Protein AF-A0A2T0VQ06-F1 (afdb_monomer)

Nearest PDB structures (foldseek):
  6uvq-assembly1_A  TM=7.241E-01  e=2.119E-08  Actinomadura melliaura
  5jx7-assembly1_A  TM=8.388E-01  e=1.394E-06  Cyanidioschyzon sp. 5508
  5evj-assembly2_B  TM=7.496E-01  e=1.475E-07  Chlamydomonas reinhardtii
  4pne-assembly3_B  TM=7.239E-01  e=2.108E-07  Saccharopolyspora spinosa
  8zc7-assembly1_A  TM=7.193E-01  e=6.481E-07  Streptomyces caespitosus

Solvent-accessible surface area (backbone atoms only — not comparable to full-atom values): 15892 Å² total; per-residue (Å²): 110,71,63,62,53,49,54,53,28,61,79,66,68,51,88,88,70,88,88,80,92,68,51,66,63,52,59,96,60,57,70,48,67,32,64,64,48,76,50,67,68,51,65,42,73,42,88,55,48,68,46,22,50,43,36,54,53,44,24,31,20,69,68,17,40,40,39,40,35,40,53,24,23,72,38,68,81,84,67,83,56,88,82,41,72,74,54,50,74,71,40,68,66,41,26,43,36,55,70,58,54,52,46,56,42,47,52,45,20,40,36,79,76,39,80,79,46,75,45,64,66,45,80,71,46,88,47,65,64,56,34,52,40,29,62,75,33,52,45,32,33,38,26,37,40,31,26,34,37,88,57,63,57,50,74,64,57,37,48,53,68,72,63,38,63,72,56,54,53,50,50,32,55,50,71,62,40,46,32,55,50,27,45,51,50,23,48,40,60,49,59,45,46,53,52,48,49,55,53,34,45,78,72,74,42,85,77,91,75,59,67,66,63,52,46,50,54,36,50,52,24,46,52,49,21,51,53,45,38,54,59,43,31,77,73,74,71,53,61,64,33,47,55,43,26,52,52,10,46,49,35,33,53,41,22,69,76,76,58,79,42,74,69,48,32,51,50,10,52,50,33,35,52,53,17,49,52,46,45,52,50,53,53,51,54,53,49,37,50,62,72,65,74,112

pLDDT: mean 87.14, std 9.7, range [53.22, 98.5]

Radius of gyration: 25.57 Å; Cα contacts (8 Å, |Δi|>4): 386; chains: 1; bounding box: 49×54×76 Å

Secondary structure (DSSP, 8-state):
-HHHHHHHHHHTT--S------BTTB-SS-TT-EEEEEEES-GGG-S-HHHHHHHHHHHEEEEEEEEEEEEEESS---S-GGG-HHHHHTSTTT-EEHHHHHHHHHHHTEEEEEEEEEE-SGGG-S-HHHHHHHHHHT-EEEEEEEEE-SSPPPHHHHHHHHT-HHHHHHHHHHTT-HHHHHHHHHHIIIIIHHHHHHHHHHTT------HHHHHHHHHHHHHHHHHHHHHHHHHH---HHHHHHHHHHHHHHHHHHT---HHHHHHHHHHHHHHHHHHHHHHHHHHHHHTT--

Mean predicted aligned error: 8.54 Å

Sequence (294 aa):
MTRKLRDVADDRGIDRLDVVQASAERLPFPDASLDAITSNGALNLVPDKRRAVAEMFRVLRPGGRLQLADVVIHRPVSVDCHEDPRLWVECVVGATVKEELLALFEEAGFEAIEVVGRHDYFALSPSAQTREVAAGFGAHAIELGMRRGARAPSRVQQAWLRLDPRRWLRMLQRRGLLGVAALGLALLSCYGTLALVGLLALLGIGLALDDGAWALAIAAFVLLTLATLVAGLRRHRAPGPLLLAAVGGGLILHALFIAYHPLVELAGFLLLAIAALWDRRVRHRQESRMLGLA

Foldseek 3Di:
DQVVVVVVCVVVVPPPDDGDDDALLDDPAAFQQAQEEEEEACLLLHPCSLSSLLSVLRRHHAFGKYKYKHKAFQFAQPDPCVVPVVLSVLSPNSHYHPVVVVLSNVQSAKPPKDFPDKAAPQVPDPDPLSVLLCVLRVMIMTMIMITHHPDHDDPVVSVVSVPPVVVVVSNCLRLLVQLVVLLVQLCCLPVVVVVVQVVCVVVVHHDDDDLVVSLVSSLVSLVSNLVSVVVLCVSLVDCVLNVLSVCLSVLLNCCSPPNPDPVSPVSSSVSSVVSSVVSSVSVNVVSCVSVVVD

InterPro domains:
  IPR004891 Mercury transport protein MerC [PF03203] (178-281)
  IPR013216 Methyltransferase type 11 [PF08241] (7-66)
  IPR029063 S-adenosyl-L-methionine-dependent methyltransferase superfamily [G3DSA:3.40.50.150] (1-139)
  IPR029063 S-adenosyl-L-methionine-dependent methyltransferase superfamily [SSF53335] (1-132)

Organism: NCBI:txid229007

Structure (mmCIF, N/CA/C/O backbone):
data_AF-A0A2T0VQ06-F1
#
_entry.id   AF-A0A2T0VQ06-F1
#
loop_
_atom_site.group_PDB
_atom_site.id
_atom_site.type_symbol
_atom_site.label_atom_id
_atom_site.label_alt_id
_atom_site.label_comp_id
_atom_site.label_asym_id
_atom_site.label_entity_id
_atom_site.label_seq_id
_atom_site.pdbx_PDB_ins_code
_atom_site.Cartn_x
_atom_site.Cartn_y
_atom_site.Cartn_z
_atom_site.occupancy
_atom_site.B_iso_or_equiv
_atom_site.auth_seq_id
_atom_site.auth_comp_id
_atom_site.auth_asym_id
_atom_site.auth_atom_id
_atom_site.pdbx_PDB_model_num
ATOM 1 N N . MET A 1 1 ? -3.371 7.175 31.436 1.00 77.56 1 MET A N 1
ATOM 2 C CA . MET A 1 1 ? -4.586 7.138 30.591 1.00 77.56 1 MET A CA 1
ATOM 3 C C . MET A 1 1 ? -5.729 6.386 31.270 1.00 77.56 1 MET A C 1
ATOM 5 O O . MET A 1 1 ? -6.794 6.965 31.405 1.00 77.56 1 MET A O 1
ATOM 9 N N . THR A 1 2 ? -5.508 5.170 31.782 1.00 86.00 2 THR A N 1
ATOM 10 C CA . THR A 1 2 ? -6.533 4.376 32.496 1.00 86.00 2 THR A CA 1
ATOM 11 C C . THR A 1 2 ? -7.119 5.061 33.734 1.00 86.00 2 THR A C 1
ATOM 13 O O . THR A 1 2 ? -8.327 5.028 33.906 1.00 86.00 2 THR A O 1
ATOM 16 N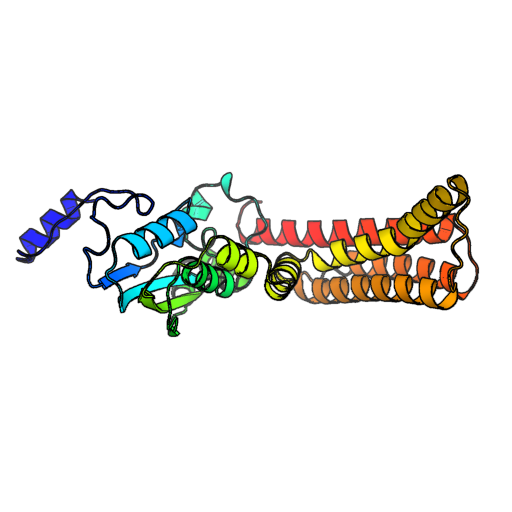 N . ARG A 1 3 ? -6.295 5.737 34.551 1.00 86.94 3 ARG A N 1
ATOM 17 C CA . ARG A 1 3 ? -6.767 6.539 35.699 1.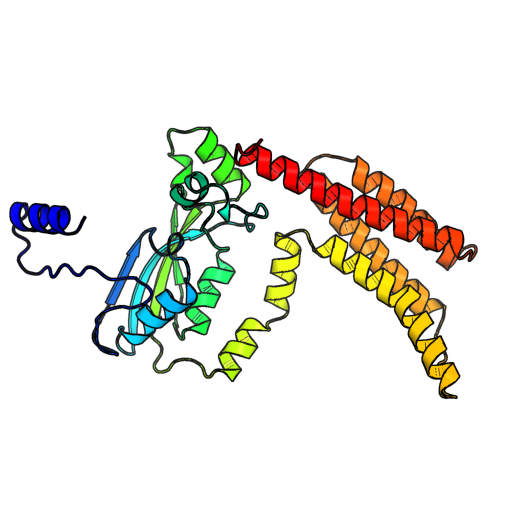00 86.94 3 ARG A CA 1
ATOM 18 C C . ARG A 1 3 ? -7.754 7.628 35.269 1.00 86.94 3 ARG A C 1
ATOM 20 O O . ARG A 1 3 ? -8.898 7.587 35.671 1.00 86.94 3 ARG A O 1
ATOM 27 N N . LYS A 1 4 ? -7.344 8.485 34.327 1.00 89.75 4 LYS A N 1
ATOM 28 C CA . LYS A 1 4 ? -8.190 9.552 33.766 1.00 89.75 4 LYS A CA 1
ATOM 29 C C . LYS A 1 4 ? -9.522 9.033 33.206 1.00 89.75 4 LYS A C 1
ATOM 31 O O . LYS A 1 4 ? -10.523 9.722 33.313 1.00 89.75 4 LYS A O 1
ATOM 36 N N . LEU A 1 5 ? -9.532 7.851 32.582 1.00 89.31 5 LEU A N 1
ATOM 37 C CA . LEU A 1 5 ? -10.774 7.236 32.096 1.00 89.31 5 LEU A CA 1
ATOM 38 C C . LEU A 1 5 ? -11.710 6.839 33.240 1.00 89.31 5 LEU A C 1
ATOM 40 O O . LEU A 1 5 ? -12.910 7.038 33.105 1.00 89.31 5 LEU A O 1
ATOM 44 N N . ARG A 1 6 ? -11.166 6.305 34.340 1.00 88.00 6 ARG A N 1
ATOM 45 C CA . ARG A 1 6 ? -11.945 5.973 35.540 1.00 88.00 6 ARG A CA 1
ATOM 46 C C . ARG A 1 6 ? -12.473 7.232 36.212 1.00 88.00 6 ARG A C 1
ATOM 48 O O . ARG A 1 6 ? -13.673 7.326 36.382 1.00 88.00 6 ARG A O 1
ATOM 55 N N . ASP A 1 7 ? -11.616 8.229 36.428 1.00 90.50 7 ASP A N 1
ATOM 56 C CA . ASP A 1 7 ? -12.018 9.503 37.037 1.00 90.50 7 ASP A CA 1
ATOM 57 C C . ASP A 1 7 ? -13.181 10.146 36.252 1.00 90.50 7 ASP A C 1
ATOM 59 O O . ASP A 1 7 ? -14.195 10.525 36.822 1.00 90.50 7 ASP A O 1
ATOM 63 N N . VAL A 1 8 ? -13.088 10.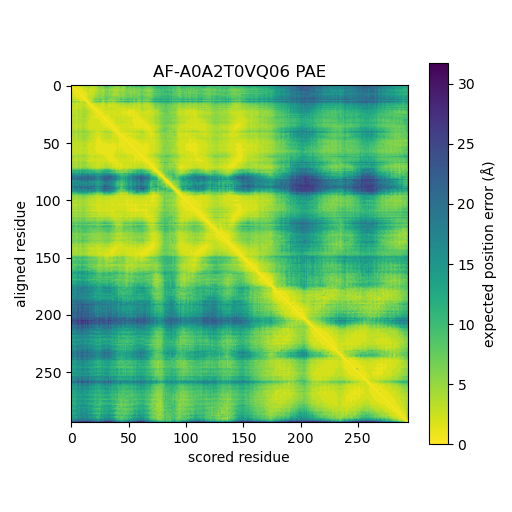186 34.914 1.00 92.12 8 VAL A N 1
ATOM 64 C CA . VAL A 1 8 ? -14.167 10.715 34.060 1.00 92.12 8 VAL A CA 1
ATOM 65 C C . VAL A 1 8 ? -15.430 9.853 34.121 1.00 92.12 8 VAL A C 1
ATOM 67 O O . VAL A 1 8 ? -16.527 10.397 34.030 1.00 92.12 8 VAL A O 1
ATOM 70 N N . ALA A 1 9 ? -15.304 8.530 34.216 1.00 92.00 9 ALA A N 1
ATOM 71 C CA . ALA A 1 9 ? -16.453 7.639 34.328 1.00 92.00 9 ALA A CA 1
ATOM 72 C C . ALA A 1 9 ? -17.174 7.820 35.669 1.00 92.00 9 ALA A C 1
ATOM 74 O O . ALA A 1 9 ? -18.399 7.939 35.667 1.00 92.00 9 ALA A O 1
ATOM 75 N N . ASP A 1 10 ? -16.419 7.933 36.761 1.00 90.25 10 ASP A N 1
ATOM 76 C CA . ASP A 1 10 ? -16.924 8.177 38.113 1.00 90.25 10 ASP A CA 1
ATOM 77 C C . ASP A 1 10 ? -17.627 9.543 38.183 1.00 90.25 10 ASP A C 1
ATOM 79 O O . ASP A 1 10 ? -18.787 9.625 38.587 1.00 90.25 10 ASP A O 1
ATOM 83 N N . ASP A 1 11 ? -16.989 10.600 37.663 1.00 94.38 11 ASP A N 1
ATOM 84 C CA . ASP A 1 11 ? -17.561 11.954 37.585 1.00 94.38 11 ASP A CA 1
ATOM 85 C C . ASP A 1 11 ? -18.867 12.006 36.768 1.00 94.38 11 ASP A C 1
ATOM 87 O O . ASP A 1 11 ? -19.710 12.884 36.967 1.00 94.38 11 ASP A O 1
ATOM 91 N N . ARG A 1 12 ? -19.034 11.087 35.807 1.00 93.94 12 ARG A N 1
ATOM 92 C CA . ARG A 1 12 ? -20.206 11.001 34.919 1.00 93.94 12 ARG A CA 1
ATOM 93 C C . ARG A 1 12 ? -21.228 9.949 35.368 1.00 93.94 12 ARG A C 1
ATOM 95 O O . ARG A 1 12 ? -22.239 9.806 34.681 1.00 93.94 12 ARG A O 1
ATOM 102 N N . GLY A 1 13 ? -20.985 9.230 36.468 1.00 93.19 13 GLY A N 1
ATOM 103 C CA . GLY A 1 13 ? -21.858 8.161 36.969 1.00 93.19 13 GLY A CA 1
ATOM 104 C C . GLY A 1 13 ? -22.005 6.978 36.003 1.00 93.19 13 GLY A C 1
ATOM 105 O O . GLY A 1 13 ? -23.108 6.471 35.800 1.00 93.19 13 GLY A O 1
ATOM 106 N N . ILE A 1 14 ? -20.923 6.588 35.320 1.00 92.44 14 ILE A N 1
ATOM 107 C CA . ILE A 1 14 ? -20.916 5.455 34.385 1.00 92.44 14 ILE A CA 1
ATOM 108 C C . ILE A 1 14 ? -20.482 4.187 35.125 1.00 92.44 14 ILE A C 1
ATOM 110 O O . ILE A 1 14 ? -19.305 3.842 35.165 1.00 92.44 14 ILE A O 1
ATOM 114 N N . ASP A 1 15 ? -21.461 3.440 35.629 1.00 88.12 15 ASP A N 1
ATOM 115 C CA . ASP A 1 15 ? -21.206 2.274 36.491 1.00 88.12 15 ASP A CA 1
ATOM 116 C C . ASP A 1 15 ? -20.871 0.981 35.721 1.00 88.12 15 ASP A C 1
ATOM 118 O O . ASP A 1 15 ? -20.470 -0.025 36.302 1.00 88.12 15 ASP A O 1
ATOM 122 N N . ARG A 1 16 ? -21.066 0.969 34.395 1.00 90.25 16 ARG A N 1
ATOM 123 C CA . ARG A 1 16 ? -20.864 -0.207 33.523 1.00 90.25 16 ARG A CA 1
ATOM 124 C C . ARG A 1 16 ? -19.651 -0.039 32.610 1.00 90.25 16 ARG A C 1
ATOM 126 O O . ARG A 1 16 ? -19.772 -0.136 31.388 1.00 90.25 16 ARG A O 1
ATOM 133 N N . LEU A 1 17 ? -18.494 0.241 33.205 1.00 90.69 17 LEU A N 1
ATOM 134 C CA . LEU A 1 17 ? -17.235 0.425 32.489 1.00 90.69 17 LEU A CA 1
ATOM 135 C C . LEU A 1 17 ? -16.094 -0.351 33.151 1.00 90.69 17 LEU A C 1
ATOM 137 O O . LEU A 1 17 ? -15.594 0.031 34.205 1.00 90.69 17 LEU A O 1
ATOM 141 N N . ASP A 1 18 ? -15.592 -1.361 32.447 1.00 89.94 18 ASP A N 1
ATOM 142 C CA . ASP A 1 18 ? -14.332 -2.010 32.793 1.00 89.94 18 ASP A CA 1
ATOM 143 C C . ASP A 1 18 ? -13.186 -1.423 31.965 1.00 89.94 18 ASP A C 1
ATOM 145 O O . ASP A 1 18 ? -13.218 -1.402 30.732 1.00 89.94 18 ASP A O 1
ATOM 149 N N . VAL A 1 19 ? -12.136 -0.955 32.645 1.00 90.44 19 VAL A N 1
ATOM 150 C CA . VAL A 1 19 ? -10.944 -0.386 31.999 1.00 90.44 19 VAL A CA 1
ATOM 151 C C . VAL A 1 19 ? -9.773 -1.347 32.133 1.00 90.44 19 VAL A C 1
ATOM 153 O O . VAL A 1 19 ? -9.259 -1.565 33.235 1.00 90.44 19 VAL A O 1
ATOM 156 N N . VAL A 1 20 ? -9.301 -1.845 30.990 1.00 91.56 20 VAL A N 1
ATOM 157 C CA . VAL A 1 20 ? -8.187 -2.791 30.893 1.00 91.56 20 VAL A CA 1
ATOM 158 C C . VAL A 1 20 ? -7.017 -2.162 30.141 1.00 91.56 20 VAL A C 1
ATOM 160 O O . VAL A 1 20 ? -7.192 -1.533 29.100 1.00 91.56 20 VAL A O 1
ATOM 163 N N . GLN A 1 21 ? -5.806 -2.343 30.666 1.00 92.88 21 GLN A N 1
ATOM 164 C CA . GLN A 1 21 ? -4.575 -1.982 29.970 1.00 92.88 21 GLN A CA 1
ATOM 165 C C . GLN A 1 21 ? -4.030 -3.209 29.242 1.00 92.88 21 GLN A C 1
ATOM 167 O O . GLN A 1 21 ? -3.635 -4.185 29.876 1.00 92.88 21 GLN A O 1
ATOM 172 N N . ALA A 1 22 ? -3.987 -3.147 27.915 1.00 93.25 22 ALA A N 1
ATOM 173 C CA . ALA A 1 22 ? -3.459 -4.214 27.077 1.00 93.25 22 ALA A CA 1
ATOM 174 C C . ALA A 1 22 ? -2.927 -3.668 25.750 1.00 93.25 22 ALA A C 1
ATOM 176 O O . ALA A 1 22 ? -3.246 -2.548 25.353 1.00 93.25 22 ALA A O 1
ATOM 177 N N . SER A 1 23 ? -2.130 -4.481 25.057 1.00 94.88 23 SER A N 1
ATOM 178 C CA . SER A 1 23 ? -1.780 -4.225 23.660 1.00 94.88 23 SER A CA 1
ATOM 179 C C . SER A 1 23 ? -2.925 -4.676 22.754 1.00 94.88 23 SER A C 1
ATOM 181 O O . SER A 1 23 ? -3.494 -5.746 22.968 1.00 94.88 23 SER A O 1
ATOM 183 N N . ALA A 1 24 ? -3.212 -3.916 21.695 1.00 95.00 24 ALA A N 1
ATOM 184 C CA . ALA A 1 24 ? -4.148 -4.345 20.655 1.00 95.00 24 ALA A CA 1
ATOM 185 C C . ALA A 1 24 ? -3.706 -5.659 19.977 1.00 95.00 24 ALA A C 1
ATOM 187 O O . ALA A 1 24 ? -4.536 -6.397 19.465 1.00 95.00 24 ALA A O 1
ATOM 188 N N . GLU A 1 25 ? -2.409 -5.980 20.022 1.00 97.12 25 GLU A N 1
ATOM 189 C CA . GLU A 1 25 ? -1.816 -7.211 19.484 1.00 97.12 25 GLU A CA 1
ATOM 190 C C . GLU A 1 25 ? -1.933 -8.422 20.430 1.00 97.12 25 GLU A C 1
ATOM 192 O O . GLU A 1 25 ? -1.447 -9.518 20.117 1.00 97.12 25 GLU A O 1
ATOM 197 N N . ARG A 1 26 ? -2.487 -8.232 21.634 1.00 97.44 26 ARG A N 1
ATOM 198 C CA . ARG A 1 26 ? -2.766 -9.304 22.598 1.00 97.44 26 ARG A CA 1
ATOM 199 C C . ARG A 1 26 ? -3.847 -8.852 23.578 1.00 97.44 26 ARG A C 1
ATOM 201 O O . ARG A 1 26 ? -3.543 -8.313 24.644 1.00 97.44 26 ARG A O 1
ATOM 208 N N . LEU A 1 27 ? -5.099 -9.090 23.214 1.00 96.56 27 LEU A N 1
ATOM 209 C CA . LEU A 1 27 ? -6.248 -8.723 24.025 1.00 96.56 27 LEU A CA 1
ATOM 210 C C . LEU A 1 27 ? -6.480 -9.769 25.131 1.00 96.56 27 LEU A C 1
ATOM 212 O O . LEU A 1 27 ? -6.544 -10.964 24.839 1.00 96.56 27 LEU A O 1
ATOM 216 N N . PRO A 1 28 ? -6.659 -9.361 26.398 1.00 96.62 28 PRO A N 1
ATOM 217 C CA . PRO A 1 28 ? -6.827 -10.264 27.537 1.00 96.62 28 PRO A CA 1
ATOM 218 C C . PRO A 1 28 ? -8.277 -10.759 27.658 1.00 96.62 28 PRO A C 1
ATOM 220 O O . PRO A 1 28 ? -8.827 -10.839 28.753 1.00 96.62 28 PRO A O 1
ATOM 223 N N . PHE A 1 29 ? -8.909 -11.064 26.525 1.00 97.25 29 PHE A N 1
ATOM 224 C CA . PHE A 1 29 ? -10.276 -11.570 26.460 1.00 97.25 29 PHE A CA 1
ATOM 225 C C . PHE A 1 29 ? -10.287 -12.980 25.862 1.00 97.25 29 PHE A C 1
ATOM 227 O O . PHE A 1 29 ? -9.463 -13.266 24.982 1.00 97.25 29 PHE A O 1
ATOM 234 N N . PRO A 1 30 ? -11.193 -13.864 26.316 1.00 97.75 30 PRO A N 1
ATOM 235 C CA . PRO A 1 30 ? -11.376 -15.176 25.713 1.00 97.75 30 PRO A CA 1
ATOM 236 C C . PRO A 1 30 ? -11.798 -15.094 24.243 1.00 97.75 30 PRO A C 1
ATOM 238 O O . PRO A 1 30 ? -12.265 -14.067 23.752 1.00 97.75 30 PRO A O 1
ATOM 241 N N . ASP A 1 31 ? -11.657 -16.210 23.541 1.00 98.19 31 ASP A N 1
ATOM 242 C CA . ASP A 1 31 ? -12.161 -16.343 22.179 1.00 98.19 31 ASP A CA 1
ATOM 243 C C . ASP A 1 31 ? -13.686 -16.182 22.164 1.00 98.19 31 ASP A C 1
ATOM 245 O O . ASP A 1 31 ? -14.381 -16.704 23.037 1.00 98.19 31 ASP A O 1
ATOM 249 N N . ALA A 1 32 ? -14.214 -15.482 21.157 1.00 97.94 32 ALA A N 1
ATOM 250 C CA . ALA A 1 32 ? -15.650 -15.277 20.975 1.00 97.94 32 ALA A CA 1
ATOM 251 C C . ALA A 1 32 ? -16.386 -14.765 22.237 1.00 97.94 32 ALA A C 1
ATOM 253 O O . ALA A 1 32 ? -17.520 -15.162 22.520 1.00 97.94 32 ALA A O 1
ATOM 254 N N . SER A 1 33 ? -15.767 -13.870 23.006 1.00 97.88 33 SER A N 1
ATOM 255 C CA . SER A 1 33 ? -16.367 -13.302 24.215 1.00 97.88 33 SER A CA 1
ATOM 256 C C . SER A 1 33 ? -17.131 -11.997 23.977 1.00 97.88 33 SER A C 1
ATOM 258 O O . SER A 1 33 ? -17.996 -11.672 24.785 1.00 97.88 33 SER A O 1
ATOM 260 N N . LEU A 1 34 ? -16.834 -11.256 22.903 1.00 98.00 34 LEU A N 1
ATOM 261 C CA . LEU A 1 34 ? -17.379 -9.917 22.643 1.00 98.00 34 LEU A CA 1
ATOM 262 C C . LEU A 1 34 ? -18.430 -9.917 21.526 1.00 98.00 34 LEU A C 1
ATOM 264 O O . LEU A 1 34 ? -18.265 -10.583 20.505 1.00 98.00 34 LEU A O 1
ATOM 268 N N . ASP A 1 35 ? -19.490 -9.124 21.687 1.00 98.38 35 ASP A N 1
ATOM 269 C CA . ASP A 1 35 ? -20.544 -8.960 20.672 1.00 98.38 35 ASP A CA 1
ATOM 270 C C . ASP A 1 35 ? -20.195 -7.901 19.615 1.00 98.38 35 ASP A C 1
ATOM 272 O O . ASP A 1 35 ? -20.548 -8.037 18.436 1.00 98.38 35 ASP A O 1
ATOM 276 N N . ALA A 1 36 ? -19.491 -6.847 20.034 1.00 98.19 36 ALA A N 1
ATOM 277 C CA . ALA A 1 36 ? -19.093 -5.742 19.178 1.00 98.19 36 ALA A CA 1
ATOM 278 C C . ALA A 1 36 ? -17.737 -5.150 19.584 1.00 98.19 36 ALA A C 1
ATOM 280 O O . ALA A 1 36 ? -17.366 -5.169 20.757 1.00 98.19 36 ALA A O 1
ATOM 281 N N . ILE A 1 37 ? -17.020 -4.591 18.609 1.00 98.12 37 ILE A N 1
ATOM 282 C CA . ILE A 1 37 ? -15.802 -3.797 18.809 1.00 98.12 37 ILE A CA 1
ATOM 283 C C . ILE A 1 37 ? -15.970 -2.463 18.076 1.00 98.12 37 ILE A C 1
ATOM 285 O O . ILE A 1 37 ? -16.465 -2.430 16.948 1.00 98.12 37 ILE A O 1
ATOM 289 N N . THR A 1 38 ? -15.520 -1.377 18.704 1.00 97.44 38 THR A N 1
ATOM 290 C CA . THR A 1 38 ? -15.341 -0.074 18.054 1.00 97.44 38 THR A CA 1
ATOM 291 C C . THR A 1 38 ? -13.903 0.412 18.219 1.00 97.44 38 THR A C 1
ATOM 293 O O . THR A 1 38 ? -13.269 0.146 19.242 1.00 97.44 38 THR A O 1
ATOM 296 N N . SER A 1 39 ? -13.362 1.093 17.211 1.00 95.25 39 SER A N 1
ATOM 297 C CA . SER A 1 39 ? -12.028 1.694 17.259 1.00 95.25 39 SER A CA 1
ATOM 298 C C . SER A 1 39 ? -11.984 2.973 16.429 1.00 95.25 39 SER A C 1
ATOM 300 O O . SER A 1 39 ? -12.560 3.031 15.345 1.00 95.25 39 SER A O 1
ATOM 302 N N . ASN A 1 40 ? -11.297 3.999 16.929 1.00 93.00 40 ASN A N 1
ATOM 303 C CA . ASN A 1 40 ? -11.139 5.273 16.236 1.00 93.00 40 ASN A CA 1
ATOM 304 C C . ASN A 1 40 ? -9.674 5.726 16.298 1.00 93.00 40 ASN A C 1
ATOM 306 O O . ASN A 1 40 ? -9.126 5.867 17.390 1.00 93.00 40 ASN A O 1
ATOM 310 N N . GLY A 1 41 ? -9.046 5.901 15.132 1.00 88.31 41 GLY A N 1
ATOM 311 C CA . GLY A 1 41 ? -7.715 6.497 14.964 1.00 88.31 41 GLY A CA 1
ATOM 312 C C . GLY A 1 41 ? -6.558 5.734 15.618 1.00 88.31 41 GLY A C 1
ATOM 313 O O . GLY A 1 41 ? -5.461 6.273 15.735 1.00 88.31 41 GLY A O 1
ATOM 314 N N . ALA A 1 42 ? -6.795 4.508 16.089 1.00 90.19 42 ALA A N 1
ATOM 315 C CA . ALA A 1 42 ? -5.834 3.763 16.896 1.00 90.19 42 ALA A CA 1
ATOM 316 C C . ALA A 1 42 ? -5.052 2.717 16.093 1.00 90.19 42 ALA A C 1
ATOM 318 O O . ALA A 1 42 ? -3.899 2.438 16.421 1.00 90.19 42 ALA A O 1
ATOM 319 N N . LEU A 1 43 ? -5.646 2.125 15.050 1.00 91.62 43 LEU A N 1
ATOM 320 C CA . LEU A 1 43 ? -5.041 0.992 14.346 1.00 91.62 43 LEU A CA 1
ATOM 321 C C . LEU A 1 43 ? -3.792 1.418 13.567 1.00 91.62 43 LEU A C 1
ATOM 323 O O . LEU A 1 43 ? -2.811 0.677 13.528 1.00 91.62 43 LEU A O 1
ATOM 327 N N . ASN A 1 44 ? -3.780 2.629 13.009 1.00 88.19 44 ASN A N 1
ATOM 328 C CA . ASN A 1 44 ? -2.607 3.194 12.339 1.00 88.19 44 ASN A CA 1
ATOM 329 C C . ASN A 1 44 ? -1.361 3.324 13.227 1.00 88.19 44 ASN A C 1
ATOM 331 O O . ASN A 1 44 ? -0.243 3.288 12.706 1.00 88.19 44 ASN A O 1
ATOM 335 N N . LEU A 1 45 ? -1.542 3.394 14.547 1.00 86.50 45 LEU A N 1
ATOM 336 C CA . LEU A 1 45 ? -0.462 3.474 15.531 1.00 86.50 45 LEU A CA 1
ATOM 337 C C . LEU A 1 45 ? 0.023 2.097 16.009 1.00 86.50 45 LEU A C 1
ATOM 339 O O . LEU A 1 45 ? 1.026 2.015 16.713 1.00 86.50 45 LEU A O 1
ATOM 343 N N . VAL A 1 46 ? -0.662 1.014 15.633 1.00 88.56 46 VAL A N 1
ATOM 344 C CA . VAL A 1 46 ? -0.264 -0.345 16.010 1.00 88.56 46 VAL A CA 1
ATOM 345 C C . VAL A 1 46 ? 0.914 -0.809 15.139 1.00 88.56 46 VAL A C 1
ATOM 347 O O . VAL A 1 46 ? 0.785 -0.786 13.908 1.00 88.56 46 VAL A O 1
ATOM 350 N N . PRO A 1 47 ? 2.027 -1.278 15.741 1.00 86.44 47 PRO A N 1
ATOM 351 C CA . PRO A 1 47 ? 3.161 -1.836 15.005 1.00 86.44 47 PRO A CA 1
ATOM 352 C C . PRO A 1 47 ? 2.769 -3.035 14.134 1.00 86.44 47 PRO A C 1
ATOM 354 O O . PRO A 1 47 ? 2.975 -3.010 12.920 1.00 86.44 47 PRO A O 1
ATOM 357 N N . ASP A 1 48 ? 2.145 -4.059 14.724 1.00 90.88 48 ASP A N 1
ATOM 358 C CA . ASP A 1 48 ? 1.633 -5.217 13.991 1.00 90.88 48 ASP A CA 1
ATOM 359 C C . ASP A 1 48 ? 0.107 -5.148 13.829 1.00 90.88 48 ASP A C 1
ATOM 361 O O . ASP A 1 48 ? -0.677 -5.771 14.554 1.00 90.88 48 ASP A O 1
ATOM 365 N N . LYS A 1 49 ? -0.328 -4.392 12.813 1.00 92.81 49 LYS A N 1
ATOM 366 C CA . LYS A 1 49 ? -1.749 -4.281 12.441 1.00 92.81 49 LYS A CA 1
ATOM 367 C C . LYS A 1 49 ? -2.388 -5.643 12.149 1.00 92.81 49 LYS A C 1
ATOM 369 O O . LYS A 1 49 ? -3.554 -5.847 12.475 1.00 92.81 49 LYS A O 1
ATOM 374 N N . ARG A 1 50 ? -1.647 -6.585 11.545 1.00 93.62 50 ARG A N 1
ATOM 375 C CA . ARG A 1 50 ? -2.153 -7.931 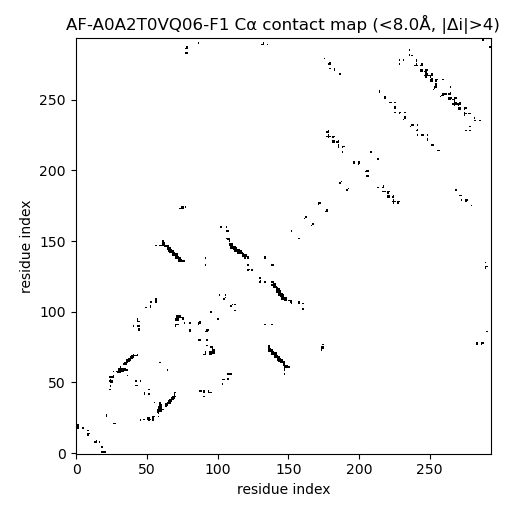11.207 1.00 93.62 50 ARG A CA 1
ATOM 376 C C . ARG A 1 50 ? -2.508 -8.697 12.464 1.00 93.62 50 ARG A C 1
ATOM 378 O O . ARG A 1 50 ? -3.586 -9.284 12.538 1.00 93.62 50 ARG A O 1
ATOM 385 N N . ARG A 1 51 ? -1.624 -8.657 13.453 1.00 96.12 51 ARG A N 1
ATOM 386 C CA . ARG A 1 51 ? -1.845 -9.302 14.739 1.00 96.12 51 ARG A CA 1
ATOM 387 C C . ARG A 1 51 ? -2.970 -8.641 15.528 1.00 96.12 51 ARG A C 1
ATOM 389 O O . ARG A 1 51 ? -3.786 -9.361 16.091 1.00 96.12 51 ARG A O 1
ATOM 396 N N . ALA A 1 52 ? -3.081 -7.313 15.509 1.00 97.19 52 ALA A N 1
ATOM 397 C CA . ALA A 1 52 ? -4.213 -6.636 16.144 1.00 97.19 52 ALA A CA 1
ATOM 398 C C . ALA A 1 52 ? -5.561 -6.981 15.496 1.00 97.19 52 ALA A C 1
ATOM 400 O O . ALA A 1 52 ? -6.519 -7.283 16.203 1.00 97.19 52 ALA A O 1
ATOM 401 N N . VAL A 1 53 ? -5.641 -7.019 14.164 1.00 97.31 53 VAL A N 1
ATOM 402 C CA . VAL A 1 53 ? -6.867 -7.438 13.466 1.00 97.31 53 VAL A CA 1
ATOM 403 C C . VAL A 1 53 ? -7.190 -8.914 13.731 1.00 97.31 53 VAL A C 1
ATOM 405 O O . VAL A 1 53 ? -8.357 -9.262 13.915 1.00 97.31 53 VAL A O 1
ATOM 408 N N . ALA A 1 54 ? -6.179 -9.783 13.824 1.00 96.94 54 ALA A N 1
ATOM 409 C CA . ALA A 1 54 ? -6.374 -11.179 14.213 1.00 96.94 54 ALA A CA 1
ATOM 410 C C . ALA A 1 54 ? -6.913 -11.313 15.649 1.00 96.94 54 ALA A C 1
ATOM 412 O O . ALA A 1 54 ? -7.810 -12.119 15.888 1.00 96.94 54 ALA A O 1
ATOM 413 N N . GLU A 1 55 ? -6.432 -10.496 16.590 1.00 98.12 55 GLU A N 1
ATOM 414 C CA . GLU A 1 55 ? -6.964 -10.455 17.956 1.00 98.12 55 GLU A CA 1
ATOM 415 C C . GLU A 1 55 ? -8.405 -9.944 17.995 1.00 98.12 55 GLU A C 1
ATOM 417 O O . GLU A 1 55 ? -9.235 -10.552 18.668 1.00 98.12 55 GLU A O 1
ATOM 422 N N . MET A 1 56 ? -8.739 -8.897 17.228 1.00 98.12 56 MET A N 1
ATOM 423 C CA . MET A 1 56 ? -10.125 -8.436 17.075 1.00 98.12 56 MET A CA 1
ATOM 424 C C . MET A 1 56 ? -11.028 -9.561 16.556 1.00 98.12 56 MET A C 1
ATOM 426 O O . MET A 1 56 ? -12.117 -9.768 17.085 1.00 98.12 56 MET A O 1
ATOM 430 N N . PHE A 1 57 ? -10.571 -10.323 15.556 1.00 98.25 57 PHE A N 1
ATOM 431 C CA . PHE A 1 57 ? -11.307 -11.479 15.042 1.00 98.25 57 PHE A CA 1
ATOM 432 C C . PHE A 1 57 ? -11.461 -12.582 16.098 1.00 98.25 57 PHE A C 1
ATOM 434 O O . PHE A 1 57 ? -12.530 -13.176 16.211 1.00 98.25 57 PHE A O 1
ATOM 441 N N . ARG A 1 58 ? -10.408 -12.871 16.871 1.00 98.00 58 ARG A N 1
ATOM 442 C CA . ARG A 1 58 ? -10.402 -13.933 17.886 1.00 98.00 58 ARG A CA 1
ATOM 443 C C . ARG A 1 58 ? -11.425 -13.667 18.990 1.00 98.00 58 ARG A C 1
ATOM 445 O O . ARG A 1 58 ? -12.204 -14.559 19.323 1.00 98.00 58 ARG A O 1
ATOM 452 N N . VAL A 1 59 ? -11.435 -12.455 19.545 1.00 98.31 59 VAL A N 1
ATOM 453 C CA . VAL A 1 59 ? -12.277 -12.112 20.706 1.00 98.31 59 VAL A CA 1
ATOM 454 C C . VAL A 1 59 ? -13.733 -11.830 20.335 1.00 98.31 59 VAL A C 1
ATOM 456 O O . VAL A 1 59 ? -14.621 -11.996 21.168 1.00 98.31 59 VAL A O 1
ATOM 459 N N . LEU A 1 60 ? -14.012 -11.413 19.099 1.00 98.50 60 LEU A N 1
ATOM 460 C CA . LEU A 1 60 ? -15.377 -11.150 18.642 1.00 98.50 60 LEU A CA 1
ATOM 461 C C . LEU A 1 60 ? -16.124 -12.469 18.418 1.00 98.50 60 LEU A C 1
ATOM 463 O O . LEU A 1 60 ? -15.531 -13.437 17.960 1.00 98.50 60 LEU A O 1
ATOM 467 N N . ARG A 1 61 ? -17.421 -12.556 18.715 1.00 98.31 61 ARG A N 1
ATOM 468 C CA . ARG A 1 61 ? -18.268 -13.735 18.433 1.00 98.31 61 ARG A CA 1
ATOM 469 C C . ARG A 1 61 ? -18.532 -13.912 16.934 1.00 98.31 61 ARG A C 1
ATOM 471 O O . ARG A 1 61 ? -18.521 -12.913 16.213 1.00 98.31 61 ARG A O 1
ATOM 478 N N . PRO A 1 62 ? -18.792 -15.139 16.434 1.00 98.06 62 PRO A N 1
ATOM 479 C CA . PRO A 1 62 ? -19.207 -15.324 15.044 1.00 98.06 62 PRO A CA 1
ATOM 480 C C . PRO A 1 62 ? -20.452 -14.480 14.748 1.00 98.06 62 PRO A C 1
ATOM 482 O O . PRO A 1 62 ? -21.402 -14.486 15.527 1.00 98.06 62 PRO A O 1
ATOM 485 N N . GLY A 1 63 ? -20.439 -13.710 13.660 1.00 96.94 63 GLY A N 1
ATOM 486 C CA . GLY A 1 63 ? -21.510 -12.770 13.312 1.00 96.94 63 GLY A CA 1
ATOM 487 C C . GLY A 1 63 ? -21.526 -11.456 14.110 1.00 96.94 63 GLY A C 1
ATOM 488 O O . GLY A 1 63 ? -22.344 -10.578 13.790 1.00 96.94 63 GLY A O 1
ATOM 489 N N . GLY A 1 64 ? -20.634 -11.306 15.098 1.00 98.06 64 GLY A N 1
ATOM 490 C CA . GLY A 1 64 ? -20.402 -10.074 15.853 1.00 98.06 64 GLY A CA 1
ATOM 491 C C . GLY A 1 64 ? -19.899 -8.941 14.959 1.00 98.06 64 GLY A C 1
ATOM 492 O O . GLY A 1 64 ? -19.448 -9.171 13.833 1.00 98.06 64 GLY A O 1
ATOM 493 N N . ARG A 1 65 ? -20.022 -7.700 15.436 1.00 98.31 65 ARG A N 1
ATOM 494 C CA . ARG A 1 65 ? -19.815 -6.495 14.612 1.00 98.31 65 ARG A CA 1
ATOM 495 C C . ARG A 1 65 ? -18.519 -5.777 14.961 1.00 98.31 65 ARG A C 1
ATOM 497 O O . ARG A 1 65 ? -18.189 -5.618 16.130 1.00 98.31 65 ARG A O 1
ATOM 504 N N . LEU A 1 66 ? -17.815 -5.295 13.949 1.00 98.25 66 LEU A N 1
ATOM 505 C CA . LEU A 1 66 ? -16.672 -4.408 14.123 1.00 98.25 66 LEU A CA 1
ATOM 506 C C . LEU A 1 66 ? -16.962 -3.102 13.383 1.00 98.25 66 LEU A C 1
ATOM 508 O O . LEU A 1 66 ? -17.289 -3.118 12.196 1.00 98.25 66 LEU A O 1
ATOM 512 N N . GLN A 1 67 ? -16.855 -1.986 14.099 1.00 97.81 67 GLN A N 1
ATOM 513 C CA . GLN A 1 67 ? -16.879 -0.643 13.533 1.00 97.81 67 GLN A CA 1
ATOM 514 C C . GLN A 1 67 ? -15.508 -0.000 13.736 1.00 97.81 67 GLN A C 1
ATOM 516 O O . GLN A 1 67 ? -14.957 -0.030 14.835 1.00 97.81 67 GLN A O 1
ATOM 521 N N . LEU A 1 68 ? -14.943 0.587 12.690 1.00 96.00 68 LEU A N 1
ATOM 522 C CA . LEU A 1 68 ? -13.638 1.232 12.771 1.00 96.00 68 LEU A CA 1
ATOM 523 C C . LEU A 1 68 ? -13.628 2.537 11.988 1.00 96.00 68 LEU A C 1
ATOM 525 O O . LEU A 1 68 ? -14.069 2.567 10.847 1.00 96.00 68 LEU A O 1
ATOM 529 N N . ALA A 1 69 ? -13.084 3.593 12.579 1.00 94.56 69 ALA A N 1
ATOM 530 C CA . ALA A 1 69 ? -12.748 4.830 11.889 1.00 94.56 69 ALA A CA 1
ATOM 531 C C . ALA A 1 69 ? -11.228 5.005 11.895 1.00 94.56 69 ALA A C 1
ATOM 533 O O . ALA A 1 69 ? -10.622 5.005 12.965 1.00 94.56 69 ALA A O 1
ATOM 534 N N . ASP A 1 70 ? -10.595 5.145 10.732 1.00 93.56 70 ASP A N 1
ATOM 535 C CA . ASP A 1 70 ? -9.157 5.430 10.675 1.00 93.56 70 ASP A CA 1
ATOM 536 C C . ASP A 1 70 ? -8.763 6.181 9.397 1.00 93.56 70 ASP A C 1
ATOM 538 O O . ASP A 1 70 ? -9.525 6.262 8.429 1.00 93.56 70 ASP A O 1
ATOM 542 N N . VAL A 1 71 ? -7.563 6.755 9.410 1.00 91.19 71 VAL A N 1
ATOM 543 C CA . VAL A 1 71 ? -6.986 7.498 8.288 1.00 91.19 71 VAL A CA 1
ATOM 544 C C . VAL A 1 71 ? -6.446 6.536 7.232 1.00 91.19 71 VAL A C 1
ATOM 546 O O . VAL A 1 71 ? -5.722 5.586 7.527 1.00 91.19 71 VAL A O 1
ATOM 549 N N . VAL A 1 72 ? -6.755 6.810 5.970 1.00 91.94 72 VAL A N 1
ATOM 550 C CA . VAL A 1 72 ? -6.187 6.117 4.812 1.00 91.94 72 VAL A CA 1
ATOM 551 C C . VAL A 1 72 ? -5.551 7.111 3.858 1.00 91.94 72 VAL A C 1
ATOM 553 O O . VAL A 1 72 ? -5.950 8.272 3.787 1.00 91.94 72 VAL A O 1
ATOM 556 N N . ILE A 1 73 ? -4.569 6.636 3.099 1.00 89.12 73 ILE A N 1
ATOM 557 C CA . ILE A 1 73 ? -3.825 7.430 2.114 1.00 89.12 73 ILE A CA 1
ATOM 558 C C . ILE A 1 73 ? -3.979 6.851 0.707 1.00 89.12 73 ILE A C 1
ATOM 560 O O . ILE A 1 73 ? -4.236 5.661 0.515 1.00 89.12 73 ILE A O 1
ATOM 564 N N . HIS A 1 74 ? -3.805 7.686 -0.317 1.00 83.50 74 HIS A N 1
ATOM 565 C CA . HIS A 1 74 ? -3.859 7.245 -1.712 1.00 83.50 74 HIS A CA 1
ATOM 566 C C . HIS A 1 74 ? -2.537 6.646 -2.199 1.00 83.50 74 HIS A C 1
ATOM 568 O O . HIS A 1 74 ? -2.518 5.866 -3.153 1.00 83.50 74 HIS A O 1
ATOM 574 N N . ARG A 1 75 ? -1.410 6.988 -1.588 1.00 75.88 75 ARG A N 1
ATOM 575 C CA . ARG A 1 75 ? -0.104 6.426 -1.944 1.00 75.88 75 ARG A CA 1
ATOM 576 C C . ARG A 1 75 ? 0.692 6.174 -0.670 1.00 75.88 75 ARG A C 1
ATOM 578 O O . ARG A 1 75 ? 0.579 6.993 0.234 1.00 75.88 75 ARG A O 1
ATOM 585 N N . PRO A 1 76 ? 1.459 5.075 -0.595 1.00 73.94 76 PRO A N 1
ATOM 586 C CA . PRO A 1 76 ? 2.278 4.799 0.573 1.00 73.94 76 PRO A CA 1
ATOM 587 C C . PRO A 1 76 ? 3.347 5.879 0.726 1.00 73.94 76 PRO A C 1
ATOM 589 O O . PRO A 1 76 ? 3.835 6.417 -0.274 1.00 73.94 76 PRO A O 1
ATOM 592 N N . VAL A 1 77 ? 3.719 6.149 1.974 1.00 73.56 77 VAL A N 1
ATOM 593 C CA . VAL A 1 77 ? 4.915 6.926 2.293 1.00 73.56 77 VAL A CA 1
ATOM 594 C C . VAL A 1 77 ? 6.134 6.082 1.911 1.00 73.56 77 VAL A C 1
ATOM 596 O O . VAL A 1 77 ? 6.219 4.897 2.226 1.00 73.56 77 VAL A O 1
ATOM 599 N N . SER A 1 78 ? 7.017 6.668 1.114 1.00 66.19 78 SER A N 1
ATOM 600 C CA . SER A 1 78 ? 8.207 6.043 0.533 1.00 66.19 78 SER A CA 1
ATOM 601 C C . SER A 1 78 ? 9.483 6.328 1.318 1.00 66.19 78 SER A C 1
ATOM 603 O O . SER A 1 78 ? 10.474 5.629 1.117 1.00 66.19 78 SER A O 1
ATOM 605 N N . VAL A 1 79 ? 9.458 7.342 2.184 1.00 63.00 79 VAL A N 1
ATOM 606 C CA . VAL A 1 79 ? 10.550 7.660 3.104 1.00 63.00 79 VAL A CA 1
ATOM 607 C C . VAL A 1 79 ? 10.467 6.722 4.306 1.00 63.00 79 VAL A C 1
ATOM 609 O O . VAL A 1 79 ? 9.385 6.556 4.871 1.00 63.00 79 VAL A O 1
ATOM 612 N N . ASP A 1 80 ? 11.599 6.133 4.699 1.00 61.00 80 ASP A N 1
ATOM 613 C CA . ASP A 1 80 ? 11.707 5.350 5.933 1.00 61.00 80 ASP A CA 1
ATOM 614 C C . ASP A 1 80 ? 11.529 6.277 7.138 1.00 61.00 80 ASP A C 1
ATOM 616 O O . ASP A 1 80 ? 12.438 6.931 7.634 1.00 61.00 80 ASP A O 1
ATOM 620 N N . CYS A 1 81 ? 10.290 6.362 7.590 1.00 56.75 81 CYS A N 1
ATOM 621 C CA . CYS A 1 81 ? 9.856 7.215 8.683 1.00 56.75 81 CYS A CA 1
ATOM 622 C C . CYS A 1 81 ? 10.127 6.620 10.070 1.00 56.75 81 CYS A C 1
ATOM 624 O O . CYS A 1 81 ? 9.816 7.252 11.076 1.00 56.75 81 CYS A O 1
ATOM 626 N N . HIS A 1 82 ? 10.693 5.410 10.134 1.00 54.31 82 HIS A N 1
ATOM 627 C CA . HIS A 1 82 ? 11.112 4.779 11.387 1.00 54.31 82 HIS A CA 1
ATOM 628 C C . HIS A 1 82 ? 12.156 5.616 12.146 1.00 54.31 82 HIS A C 1
ATOM 630 O O . HIS A 1 82 ? 12.281 5.466 13.359 1.00 54.31 82 HIS A O 1
ATOM 636 N N . GLU A 1 83 ? 12.867 6.508 11.451 1.00 53.62 83 GLU A N 1
ATOM 637 C CA . GLU A 1 83 ? 13.926 7.343 12.019 1.00 53.62 83 GLU A CA 1
ATOM 638 C C . GLU A 1 83 ? 13.422 8.654 12.661 1.00 53.62 83 GLU A C 1
ATOM 640 O O . GLU A 1 83 ? 14.155 9.245 13.451 1.00 53.62 83 GLU A O 1
ATOM 645 N N . ASP A 1 84 ? 12.176 9.095 12.406 1.00 57.59 84 ASP A N 1
ATOM 646 C CA . ASP A 1 84 ? 11.597 10.296 13.039 1.00 57.59 84 ASP A CA 1
ATOM 647 C C . ASP A 1 84 ? 10.244 9.999 13.719 1.00 57.59 84 ASP A C 1
ATOM 649 O O . ASP A 1 84 ? 9.191 10.003 13.070 1.00 57.59 84 ASP A O 1
ATOM 653 N N . PRO A 1 85 ? 10.231 9.799 15.052 1.00 58.91 85 PRO A N 1
ATOM 654 C CA . PRO A 1 85 ? 9.015 9.526 15.814 1.00 58.91 85 PRO A CA 1
ATOM 655 C C . PRO A 1 85 ? 7.918 10.589 15.664 1.00 58.91 85 PRO A C 1
ATOM 657 O O . PRO A 1 85 ? 6.744 10.262 15.828 1.00 58.91 85 PRO A O 1
ATOM 660 N N . ARG A 1 86 ? 8.259 11.848 15.338 1.00 59.12 86 ARG A N 1
ATOM 661 C CA . ARG A 1 86 ? 7.281 12.945 15.194 1.00 59.12 86 ARG A CA 1
ATOM 662 C C . ARG A 1 86 ? 6.323 12.700 14.035 1.00 59.12 86 ARG A C 1
ATOM 664 O O . ARG A 1 86 ? 5.150 13.046 14.127 1.00 59.12 86 ARG A O 1
ATOM 671 N N . LEU A 1 87 ? 6.807 12.044 12.983 1.00 57.91 87 LEU A N 1
ATOM 672 C CA . LEU A 1 87 ? 6.009 11.692 11.816 1.00 57.91 87 LEU A CA 1
ATOM 673 C C . LEU A 1 87 ? 4.946 10.630 12.127 1.00 57.91 87 LEU A C 1
ATOM 675 O O . LEU A 1 87 ? 3.879 10.626 11.517 1.00 57.91 87 LEU A O 1
ATOM 679 N N . TRP A 1 88 ? 5.196 9.755 13.104 1.00 55.72 88 TRP A N 1
ATOM 680 C CA . TRP A 1 88 ? 4.250 8.709 13.503 1.00 55.72 88 TRP A CA 1
ATOM 681 C C . TRP A 1 88 ? 3.038 9.286 14.257 1.00 55.72 88 TRP A C 1
ATOM 683 O O . TRP A 1 88 ? 1.923 8.780 14.127 1.00 55.72 88 TRP A O 1
ATOM 693 N N . VAL A 1 89 ? 3.230 10.379 15.003 1.00 53.22 89 VAL A N 1
ATOM 694 C CA . VAL A 1 89 ? 2.200 10.963 15.882 1.00 53.22 89 VAL A CA 1
ATOM 695 C C . VAL A 1 89 ? 1.045 11.605 15.099 1.00 53.22 89 VAL A C 1
ATOM 697 O O . VAL A 1 89 ? -0.068 11.670 15.612 1.00 53.22 89 VAL A O 1
ATOM 700 N N . GLU A 1 90 ? 1.251 12.009 13.841 1.00 58.44 90 GLU A N 1
ATOM 701 C CA . GLU A 1 90 ? 0.195 12.620 13.014 1.00 58.44 90 GLU A CA 1
ATOM 702 C C . GLU A 1 90 ? -0.719 11.604 12.293 1.00 58.44 90 GLU A C 1
ATOM 704 O O . GLU A 1 90 ? -1.542 11.995 11.468 1.00 58.44 90 GLU A O 1
ATOM 709 N N . CYS A 1 91 ? -0.605 10.298 12.573 1.00 58.19 91 CYS A N 1
ATOM 710 C CA . CYS A 1 91 ? -1.365 9.193 11.952 1.00 58.19 91 CYS A CA 1
ATOM 711 C C . CYS A 1 91 ? -1.236 9.043 10.419 1.00 58.19 91 CYS A C 1
ATOM 713 O O . CYS A 1 91 ? -1.555 7.975 9.906 1.00 58.19 91 CYS A O 1
ATOM 715 N N . VAL A 1 92 ? -0.737 10.038 9.675 1.00 60.19 92 VAL A N 1
ATOM 716 C CA . VAL A 1 92 ? -0.572 9.998 8.206 1.00 60.19 92 VAL A CA 1
ATOM 717 C C . VAL A 1 92 ? 0.502 8.999 7.782 1.00 60.19 92 VAL A C 1
ATOM 719 O O . VAL A 1 92 ? 0.387 8.349 6.748 1.00 60.19 92 VAL A O 1
ATOM 722 N N . VAL A 1 93 ? 1.544 8.847 8.590 1.00 63.66 93 VAL A N 1
ATOM 723 C CA . VAL A 1 93 ? 2.697 8.009 8.251 1.00 63.66 93 VAL A CA 1
ATOM 724 C C . VAL A 1 93 ? 2.467 6.536 8.581 1.00 63.66 93 VAL A C 1
ATOM 726 O O . VAL A 1 93 ? 2.895 5.658 7.838 1.00 63.66 93 VAL A O 1
ATOM 729 N N . GLY A 1 94 ? 1.709 6.261 9.645 1.00 66.81 94 GLY A N 1
ATOM 730 C CA . GLY A 1 94 ? 1.196 4.922 9.936 1.00 66.81 94 GLY A CA 1
ATOM 731 C C . GLY A 1 94 ? -0.017 4.532 9.083 1.00 66.81 94 GLY A C 1
ATOM 732 O O . GLY A 1 94 ? -0.418 3.362 9.118 1.00 66.81 94 GLY A O 1
ATOM 733 N N . ALA A 1 95 ? -0.598 5.486 8.341 1.00 80.81 95 ALA A N 1
ATOM 734 C CA . ALA A 1 95 ? -1.766 5.263 7.506 1.00 80.81 95 ALA A CA 1
ATOM 735 C C . ALA A 1 95 ? -1.456 4.294 6.374 1.00 80.81 95 ALA A C 1
ATOM 737 O O . ALA A 1 95 ? -0.417 4.340 5.716 1.00 80.81 95 ALA A O 1
ATOM 738 N N . THR A 1 96 ? -2.406 3.403 6.135 1.00 84.06 96 THR A N 1
ATOM 739 C CA . THR A 1 96 ? -2.294 2.403 5.076 1.00 84.06 96 THR A CA 1
ATOM 740 C C . THR A 1 96 ? -3.172 2.819 3.902 1.00 84.06 96 THR A C 1
ATOM 742 O O . THR A 1 96 ? -4.120 3.598 4.044 1.00 84.06 96 THR A O 1
ATOM 745 N N . VAL A 1 97 ? -2.874 2.312 2.710 1.00 89.00 97 VAL A N 1
ATOM 746 C CA . VAL A 1 97 ? -3.767 2.515 1.570 1.00 89.00 97 VAL A CA 1
ATOM 747 C C . VAL A 1 97 ? -5.096 1.812 1.846 1.00 89.00 97 VAL A C 1
ATOM 749 O O . VAL A 1 97 ? -5.108 0.680 2.329 1.00 89.00 97 VAL A O 1
ATOM 752 N N . LYS A 1 98 ? -6.221 2.457 1.512 1.00 91.38 98 LYS A N 1
ATOM 753 C CA . LYS A 1 98 ? -7.574 1.928 1.759 1.00 91.38 98 LYS A CA 1
ATOM 754 C C . LYS A 1 98 ? -7.718 0.453 1.379 1.00 91.38 98 LYS A C 1
ATOM 756 O O . LYS A 1 98 ? -8.205 -0.335 2.177 1.00 91.38 98 LYS A O 1
ATOM 761 N N . GLU A 1 99 ? -7.314 0.069 0.170 1.00 89.31 99 GLU A N 1
ATOM 762 C CA . GLU A 1 99 ? -7.494 -1.315 -0.286 1.00 89.31 99 GLU A CA 1
ATOM 763 C C . GLU A 1 99 ? -6.638 -2.313 0.503 1.00 89.31 99 GLU A C 1
ATOM 765 O O . GLU A 1 99 ? -7.033 -3.4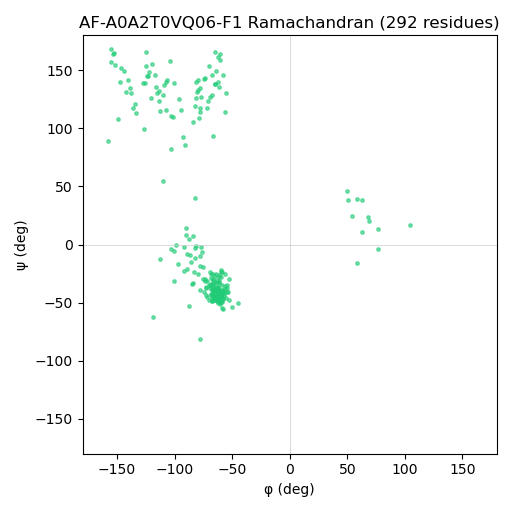61 0.667 1.00 89.31 99 GLU A O 1
ATOM 770 N N . GLU A 1 100 ? -5.482 -1.888 1.014 1.00 88.44 100 GLU A N 1
ATOM 771 C CA . GLU A 1 100 ? -4.641 -2.726 1.869 1.00 88.44 100 GLU A CA 1
ATOM 772 C C . GLU A 1 100 ? -5.251 -2.895 3.261 1.00 88.44 100 GLU A C 1
ATOM 774 O O . GLU A 1 100 ? -5.181 -3.994 3.809 1.00 88.44 100 GLU A O 1
ATOM 779 N N . LEU A 1 101 ? -5.883 -1.844 3.793 1.00 92.25 101 LEU A N 1
ATOM 780 C CA . LEU A 1 101 ? -6.640 -1.908 5.041 1.00 92.25 101 LEU A CA 1
ATOM 781 C C . LEU A 1 101 ? -7.856 -2.834 4.909 1.00 92.25 101 LEU A C 1
ATOM 783 O O . LEU A 1 101 ? -8.069 -3.676 5.770 1.00 92.25 101 LEU A O 1
ATOM 787 N N . LEU A 1 102 ? -8.631 -2.733 3.826 1.00 93.06 102 LEU A N 1
ATOM 788 C CA . LEU A 1 102 ? -9.769 -3.633 3.587 1.00 93.06 102 LEU A CA 1
ATOM 789 C C . LEU A 1 102 ? -9.310 -5.092 3.471 1.00 93.06 102 LEU A C 1
ATOM 791 O O . LEU A 1 102 ? -9.831 -5.961 4.167 1.00 93.06 102 LEU A O 1
ATOM 795 N N . ALA A 1 103 ? -8.265 -5.343 2.679 1.00 90.88 103 ALA A N 1
ATOM 796 C CA . ALA A 1 103 ? -7.702 -6.680 2.521 1.00 90.88 103 ALA A CA 1
ATOM 797 C C . ALA A 1 103 ? -7.170 -7.257 3.845 1.00 90.88 103 ALA A C 1
ATOM 799 O O . ALA A 1 103 ? -7.241 -8.461 4.063 1.00 90.88 103 ALA A O 1
ATOM 800 N N . LEU A 1 104 ? -6.653 -6.418 4.750 1.00 93.12 104 LEU A N 1
ATOM 801 C CA . LEU A 1 104 ? -6.226 -6.844 6.085 1.00 93.12 104 LEU A CA 1
ATOM 802 C C . LEU A 1 104 ? -7.368 -7.517 6.863 1.00 93.12 104 LEU A C 1
ATOM 804 O O . LEU A 1 104 ? -7.152 -8.546 7.503 1.00 93.12 104 LEU A O 1
ATOM 808 N N . PHE A 1 105 ? -8.569 -6.943 6.786 1.00 96.06 105 PHE A N 1
ATOM 809 C CA . PHE A 1 105 ? -9.769 -7.472 7.430 1.00 96.06 105 PHE A CA 1
ATOM 810 C C . PHE A 1 105 ? -10.314 -8.710 6.705 1.00 96.06 105 PHE A C 1
ATOM 812 O O . PHE A 1 105 ? -10.649 -9.695 7.366 1.00 96.06 105 PHE A O 1
ATOM 819 N N . GLU A 1 106 ? -10.323 -8.714 5.370 1.00 94.44 106 GLU A N 1
ATOM 820 C CA . GLU A 1 106 ? -10.714 -9.890 4.572 1.00 94.44 106 GLU A CA 1
ATOM 821 C C . GLU A 1 106 ? -9.823 -11.103 4.882 1.00 94.44 106 GLU A C 1
ATOM 823 O O . GLU A 1 106 ? -10.311 -12.203 5.136 1.00 94.44 106 GLU A O 1
ATOM 828 N N . GLU A 1 107 ? -8.502 -10.901 4.940 1.00 93.75 107 GLU A N 1
ATOM 829 C CA . GLU A 1 107 ? -7.529 -11.953 5.253 1.00 93.75 107 GLU A CA 1
ATOM 830 C C . GLU A 1 107 ? -7.736 -12.553 6.657 1.00 93.75 107 GLU A C 1
ATOM 832 O O . GLU A 1 107 ? -7.455 -13.737 6.876 1.00 93.75 107 GLU A O 1
ATOM 837 N N . ALA A 1 108 ? -8.226 -11.755 7.610 1.00 95.69 108 ALA A N 1
ATOM 838 C CA . ALA A 1 108 ? -8.544 -12.217 8.958 1.00 95.69 108 ALA A CA 1
ATOM 839 C C . ALA A 1 108 ? -9.879 -12.979 9.038 1.00 95.69 108 ALA A C 1
ATOM 841 O O . ALA A 1 108 ? -10.076 -13.744 9.980 1.00 95.69 108 ALA A O 1
ATOM 842 N N . GLY A 1 109 ? -10.760 -12.827 8.043 1.00 96.56 109 GLY A N 1
ATOM 843 C CA . GLY A 1 109 ? -12.075 -13.472 7.991 1.00 96.56 109 GLY A CA 1
ATOM 844 C C . GLY A 1 109 ? -13.250 -12.554 8.303 1.00 96.56 109 GLY A C 1
ATOM 845 O O . GLY A 1 109 ? -14.333 -13.043 8.624 1.00 96.56 109 GLY A O 1
ATOM 846 N N . PHE A 1 110 ? -13.060 -11.236 8.259 1.00 97.81 110 PHE A N 1
ATOM 847 C CA . PHE A 1 110 ? -14.193 -10.319 8.300 1.00 97.81 110 PHE A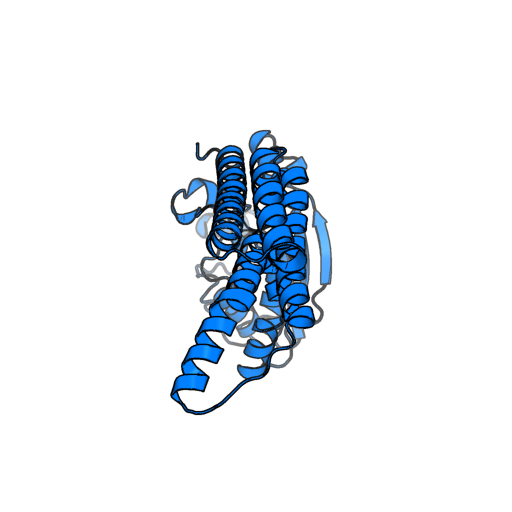 CA 1
ATOM 848 C C . PHE A 1 110 ? -14.922 -10.311 6.955 1.00 97.81 110 PHE A C 1
ATOM 850 O O . PHE A 1 110 ? -14.319 -10.387 5.887 1.00 97.81 110 PHE A O 1
ATOM 857 N N . GLU A 1 111 ? -16.240 -10.211 7.035 1.00 96.75 111 GLU A N 1
ATOM 858 C CA . GLU A 1 111 ? -17.180 -10.257 5.924 1.00 96.75 111 GLU A CA 1
ATOM 859 C C . GLU A 1 111 ? -18.062 -9.002 5.946 1.00 96.75 111 GLU A C 1
ATOM 861 O O . GLU A 1 111 ? -18.119 -8.284 6.952 1.00 96.75 111 GLU A O 1
ATOM 866 N N . ALA A 1 112 ? -18.774 -8.751 4.841 1.00 96.31 112 ALA A N 1
ATOM 867 C CA . ALA A 1 112 ? -19.652 -7.587 4.681 1.00 96.31 112 ALA A CA 1
ATOM 868 C C . ALA A 1 112 ? -18.947 -6.268 5.056 1.00 96.31 112 ALA A C 1
ATOM 870 O O . ALA A 1 112 ? -19.469 -5.470 5.831 1.00 96.31 112 ALA A O 1
ATOM 871 N N . ILE A 1 113 ? -17.716 -6.091 4.562 1.00 96.88 113 ILE A N 1
ATOM 872 C CA . ILE A 1 113 ? -16.905 -4.909 4.846 1.00 96.88 113 ILE A CA 1
ATOM 873 C C . ILE A 1 113 ? -17.403 -3.759 3.974 1.00 96.88 113 ILE A C 1
ATOM 875 O O . ILE A 1 113 ? -17.261 -3.777 2.751 1.00 96.88 113 ILE A O 1
ATOM 879 N N . GLU A 1 114 ? -17.955 -2.738 4.614 1.00 97.00 114 GLU A N 1
ATOM 880 C CA . GLU A 1 114 ? -18.570 -1.594 3.954 1.00 97.00 114 GLU A CA 1
ATOM 881 C C . GLU A 1 114 ? -17.955 -0.289 4.446 1.00 97.00 114 GLU A C 1
ATOM 883 O O . GLU A 1 114 ? -17.713 -0.101 5.638 1.00 97.00 114 GLU A O 1
ATOM 888 N N . VAL A 1 115 ? -17.724 0.640 3.516 1.00 96.75 115 VAL A N 1
ATOM 889 C CA . VAL A 1 115 ? -17.364 2.018 3.864 1.00 96.75 115 VAL A CA 1
ATOM 890 C C . VAL A 1 115 ? -18.655 2.779 4.126 1.00 96.75 115 VAL A C 1
ATOM 892 O O . VAL A 1 115 ? -19.362 3.117 3.179 1.00 96.75 115 VAL A O 1
ATOM 895 N N . VAL A 1 116 ? -18.939 3.053 5.395 1.00 96.31 116 VAL A N 1
ATOM 896 C CA . VAL A 1 116 ? -20.175 3.721 5.832 1.00 96.31 116 VAL A CA 1
ATOM 897 C C . VAL A 1 116 ? -20.043 5.244 5.863 1.00 96.31 116 VAL A C 1
ATOM 899 O O . VAL A 1 116 ? -21.042 5.948 5.766 1.00 96.31 116 VAL A O 1
ATOM 902 N N . GLY A 1 117 ? -18.813 5.761 5.936 1.00 94.56 117 GLY A N 1
ATOM 903 C CA . GLY A 1 117 ? -18.539 7.194 6.020 1.00 94.56 117 GLY A CA 1
ATOM 904 C C . GLY A 1 117 ? -17.155 7.563 5.494 1.00 94.56 117 GLY A C 1
ATOM 905 O O . GLY A 1 117 ? -16.247 6.726 5.427 1.00 94.56 117 GLY A O 1
ATOM 906 N N . ARG A 1 118 ? -16.996 8.826 5.083 1.00 94.75 118 ARG A N 1
ATOM 907 C CA . ARG A 1 118 ? -15.714 9.419 4.677 1.00 94.75 118 ARG A CA 1
ATOM 908 C C . ARG A 1 118 ? -15.648 10.856 5.164 1.00 94.75 118 ARG A C 1
ATOM 910 O O . ARG A 1 118 ? -16.567 11.625 4.900 1.00 94.75 118 ARG A O 1
ATOM 917 N N . HIS A 1 119 ? -14.546 11.213 5.806 1.00 90.31 119 HIS A N 1
ATOM 918 C CA . HIS A 1 119 ? -14.358 12.531 6.395 1.00 90.31 119 HIS A CA 1
ATOM 919 C C . HIS A 1 119 ? -12.942 13.035 6.118 1.00 90.31 119 HIS A C 1
ATOM 921 O O . HIS A 1 119 ? -11.963 12.336 6.372 1.00 90.31 119 HIS A O 1
ATOM 927 N N . ASP A 1 120 ? -12.819 14.262 5.620 1.00 87.94 120 ASP A N 1
ATOM 928 C CA . ASP A 1 120 ? -11.527 14.944 5.544 1.00 87.94 120 ASP A CA 1
ATOM 929 C C . ASP A 1 120 ? -11.314 15.763 6.822 1.00 87.94 120 ASP A C 1
ATOM 931 O O . ASP A 1 120 ? -11.648 16.944 6.900 1.00 87.94 120 ASP A O 1
ATOM 935 N N . TYR A 1 121 ? -10.789 15.103 7.855 1.00 80.00 121 TYR A N 1
ATOM 936 C CA . TYR A 1 121 ? -10.462 15.768 9.117 1.00 80.00 121 TYR A CA 1
ATOM 937 C C . TYR A 1 121 ? -9.289 16.750 8.964 1.00 80.00 121 TYR A C 1
ATOM 939 O O . TYR A 1 121 ? -9.183 17.724 9.710 1.00 80.00 121 TYR A O 1
ATOM 947 N N . PHE A 1 122 ? -8.408 16.527 7.982 1.00 85.06 122 PHE A N 1
ATOM 948 C CA . PHE A 1 122 ? -7.215 17.346 7.799 1.00 85.06 122 PHE A CA 1
ATOM 949 C C . PHE A 1 122 ? -7.544 18.716 7.224 1.00 85.06 122 PHE A C 1
ATOM 951 O O . PHE A 1 122 ? -6.882 19.679 7.603 1.00 85.06 122 PHE A O 1
ATOM 958 N N . ALA A 1 123 ? -8.590 18.840 6.402 1.00 84.94 123 ALA A N 1
ATOM 959 C CA . ALA A 1 123 ? -9.064 20.124 5.882 1.00 84.94 123 ALA A CA 1
ATOM 960 C C . ALA A 1 123 ? -9.325 21.173 6.982 1.00 84.94 123 ALA A C 1
ATOM 962 O O . ALA A 1 123 ? -9.152 22.369 6.745 1.00 84.94 123 ALA A O 1
ATOM 963 N N . LEU A 1 124 ? -9.688 20.729 8.190 1.00 83.81 124 LEU A N 1
ATOM 964 C CA . LEU A 1 124 ? -9.971 21.585 9.346 1.00 83.81 124 LEU A CA 1
ATOM 965 C C . LEU A 1 124 ? -8.750 21.835 10.247 1.00 83.81 124 LEU A C 1
ATOM 967 O O . LEU A 1 124 ? -8.860 22.561 11.235 1.00 83.81 124 LEU A O 1
ATOM 971 N N . SER A 1 125 ? -7.589 21.247 9.943 1.00 83.50 125 SER A N 1
ATOM 972 C CA . SER A 1 125 ? -6.383 21.436 10.752 1.00 83.50 125 SER A CA 1
ATOM 973 C C . SER A 1 125 ? -5.967 22.911 10.759 1.00 83.50 125 SER A C 1
ATOM 975 O O . SER A 1 125 ? -5.916 23.518 9.686 1.00 83.50 125 SER A O 1
ATOM 977 N N . PRO A 1 126 ? -5.600 23.504 11.913 1.00 85.75 126 PRO A N 1
ATOM 978 C CA . PRO A 1 126 ? -5.062 24.864 11.958 1.00 85.75 126 PRO A CA 1
ATOM 979 C C . PRO A 1 126 ? -3.686 24.961 11.276 1.00 85.75 126 PRO A C 1
ATOM 981 O O . PRO A 1 126 ? -3.329 26.012 10.742 1.00 85.75 126 PRO A O 1
ATOM 984 N N . SER A 1 127 ? -2.936 23.856 11.220 1.00 84.00 127 SER A N 1
ATOM 985 C CA . SER A 1 127 ? -1.604 23.786 10.616 1.00 84.00 127 SER A CA 1
ATOM 986 C C . SER A 1 127 ? -1.681 23.715 9.090 1.00 84.00 127 SER A C 1
ATOM 988 O O . SER A 1 127 ? -2.187 22.747 8.520 1.00 84.00 127 SER A O 1
ATOM 990 N N . ALA A 1 128 ? -1.136 24.730 8.411 1.00 84.94 128 ALA A N 1
ATOM 991 C CA . ALA A 1 128 ? -1.024 24.736 6.951 1.00 84.94 128 ALA A CA 1
ATOM 992 C C . ALA A 1 128 ? -0.159 23.579 6.433 1.00 84.94 128 ALA A C 1
ATOM 994 O O . ALA A 1 128 ? -0.522 22.946 5.444 1.00 84.94 128 ALA A O 1
ATOM 995 N N . GLN A 1 129 ? 0.921 23.259 7.149 1.00 79.75 129 GLN A N 1
ATOM 996 C CA . GLN A 1 129 ? 1.804 22.144 6.819 1.00 79.75 129 GLN A CA 1
ATOM 997 C C . GLN A 1 129 ? 1.056 20.807 6.870 1.00 79.75 129 GLN A C 1
ATOM 999 O O . GLN A 1 129 ? 1.137 20.026 5.929 1.00 79.75 129 GLN A O 1
ATOM 1004 N N . THR A 1 130 ? 0.258 20.564 7.915 1.00 81.19 130 THR A N 1
ATOM 1005 C CA . THR A 1 130 ? -0.538 19.331 8.030 1.00 81.19 130 THR A CA 1
ATOM 1006 C C . THR A 1 130 ? -1.552 19.219 6.889 1.00 81.19 130 THR A C 1
ATOM 1008 O O . THR A 1 130 ? -1.716 18.139 6.325 1.00 81.19 130 THR A O 1
ATOM 1011 N N . ARG A 1 131 ? -2.201 20.329 6.497 1.00 85.12 131 ARG A N 1
ATOM 1012 C CA . ARG A 1 131 ? -3.117 20.353 5.341 1.00 85.12 131 ARG A CA 1
ATOM 1013 C C . ARG A 1 131 ? -2.399 20.010 4.037 1.00 85.12 131 ARG A C 1
ATOM 1015 O O . ARG A 1 131 ? -2.910 19.217 3.252 1.00 85.12 131 ARG A O 1
ATOM 1022 N N . GLU A 1 132 ? -1.218 20.580 3.812 1.00 82.50 132 GLU A N 1
ATOM 1023 C CA . GLU A 1 132 ? -0.419 20.335 2.608 1.00 82.50 132 GLU A CA 1
ATOM 1024 C C . GLU A 1 132 ? 0.082 18.886 2.537 1.00 82.50 132 GLU A C 1
ATOM 1026 O O . GLU A 1 132 ? -0.067 18.232 1.504 1.00 82.50 132 GLU A O 1
ATOM 1031 N N . VAL A 1 133 ? 0.593 18.349 3.649 1.00 80.00 133 VAL A N 1
ATOM 1032 C CA . VAL A 1 133 ? 1.022 16.948 3.759 1.00 80.00 133 VAL A CA 1
ATOM 1033 C C . VAL A 1 133 ? -0.153 16.008 3.508 1.00 80.00 133 VAL A C 1
ATOM 1035 O O . VAL A 1 133 ? -0.066 15.125 2.651 1.00 80.00 133 VAL A O 1
ATOM 1038 N N . ALA A 1 134 ? -1.278 16.218 4.195 1.00 83.38 134 ALA A N 1
ATOM 1039 C CA . ALA A 1 134 ? -2.472 15.402 4.024 1.00 83.38 134 ALA A CA 1
ATOM 1040 C C . ALA A 1 134 ? -2.968 15.427 2.573 1.00 83.38 134 ALA A C 1
ATOM 1042 O O . ALA A 1 134 ? -3.171 14.366 1.982 1.00 83.38 134 ALA A O 1
ATOM 1043 N N . ALA A 1 135 ? -3.063 16.605 1.951 1.00 84.19 135 ALA A N 1
ATOM 1044 C CA . ALA A 1 135 ? -3.431 16.734 0.543 1.00 84.19 135 ALA A CA 1
ATOM 1045 C C . ALA A 1 135 ? -2.429 16.023 -0.389 1.00 84.19 135 ALA A C 1
ATOM 1047 O O . ALA A 1 135 ? -2.834 15.324 -1.320 1.00 84.19 135 ALA A O 1
ATOM 1048 N N . GLY A 1 136 ? -1.125 16.122 -0.112 1.00 80.69 136 GLY A N 1
ATOM 1049 C CA . GLY A 1 136 ? -0.058 15.492 -0.898 1.00 80.69 136 GLY A CA 1
ATOM 1050 C C . GLY A 1 136 ? -0.066 13.956 -0.876 1.00 80.69 136 GLY A C 1
ATOM 1051 O O . GLY A 1 136 ? 0.390 13.315 -1.836 1.00 80.69 136 GLY A O 1
ATOM 1052 N N . PHE A 1 137 ? -0.598 13.347 0.186 1.00 82.50 137 PHE A N 1
ATOM 1053 C CA . PHE A 1 137 ? -0.833 11.898 0.283 1.00 82.50 137 PHE A CA 1
ATOM 1054 C C . PHE A 1 137 ? -2.290 11.500 0.016 1.00 82.50 137 PHE A C 1
ATOM 1056 O O . PHE A 1 137 ? -2.596 10.306 -0.082 1.00 82.50 137 PHE A O 1
ATOM 1063 N N . GLY A 1 138 ? -3.178 12.484 -0.147 1.00 87.19 138 GLY A N 1
ATOM 1064 C CA . GLY A 1 138 ? -4.618 12.291 -0.241 1.00 87.19 138 GLY A CA 1
ATOM 1065 C C . GLY A 1 138 ? -5.190 11.599 1.003 1.00 87.19 138 GLY A C 1
ATOM 1066 O O . GLY A 1 138 ? -6.016 10.689 0.895 1.00 87.19 138 GLY A O 1
ATOM 1067 N N . ALA A 1 139 ? -4.671 11.978 2.169 1.00 88.56 139 ALA A N 1
ATOM 1068 C CA . ALA A 1 139 ? -5.062 11.442 3.458 1.00 88.56 139 ALA A CA 1
ATOM 1069 C C . ALA A 1 139 ? -6.499 11.857 3.792 1.00 88.56 139 ALA A C 1
ATOM 1071 O O . ALA A 1 139 ? -6.842 13.033 3.721 1.00 88.56 139 ALA A O 1
ATOM 1072 N N . HIS A 1 140 ? -7.336 10.894 4.158 1.00 90.69 140 HIS A N 1
ATOM 1073 C CA . HIS A 1 140 ? -8.697 11.135 4.633 1.00 90.69 140 HIS A CA 1
ATOM 1074 C C . HIS A 1 140 ? -9.119 10.015 5.582 1.00 90.69 140 HIS A C 1
ATOM 1076 O O . HIS A 1 140 ? -8.611 8.897 5.499 1.00 90.69 140 HIS A O 1
ATOM 1082 N N . ALA A 1 141 ? -10.048 10.301 6.487 1.00 91.81 141 ALA A N 1
ATOM 1083 C CA . ALA A 1 141 ? -10.630 9.290 7.353 1.00 91.81 141 ALA A CA 1
ATOM 1084 C C . ALA A 1 141 ? -11.730 8.524 6.612 1.00 91.81 141 ALA A C 1
ATOM 1086 O O . ALA A 1 141 ? -12.535 9.102 5.872 1.00 91.81 141 ALA A O 1
ATOM 1087 N N . ILE A 1 142 ? -11.779 7.215 6.833 1.00 94.88 142 ILE A N 1
ATOM 1088 C CA . ILE A 1 142 ? -12.893 6.366 6.422 1.00 94.88 142 ILE A CA 1
ATOM 1089 C C . ILE A 1 142 ? -13.469 5.655 7.634 1.00 94.88 142 ILE A C 1
ATOM 1091 O O . ILE A 1 142 ? -12.750 5.310 8.570 1.00 94.88 142 ILE A O 1
ATOM 1095 N N . GLU A 1 143 ? -14.768 5.403 7.574 1.00 96.56 143 GLU A N 1
ATOM 1096 C CA . GLU A 1 143 ? -15.484 4.600 8.553 1.00 96.56 143 GLU A CA 1
ATOM 1097 C C . GLU A 1 143 ? -15.890 3.283 7.909 1.00 96.56 143 GLU A C 1
ATOM 1099 O O . GLU A 1 143 ? -16.468 3.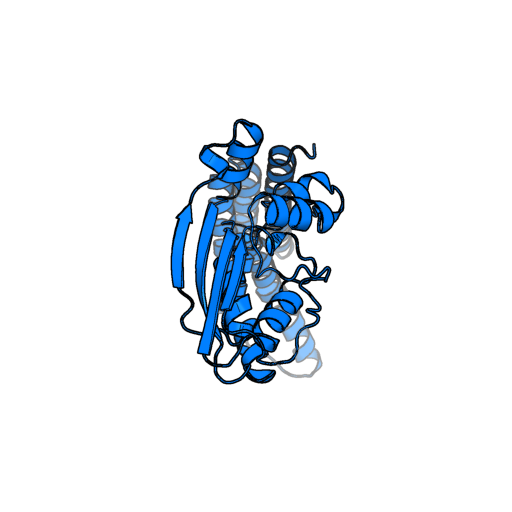259 6.819 1.00 96.56 143 GLU A O 1
ATOM 1104 N N . LEU A 1 144 ? -15.565 2.192 8.585 1.00 97.38 144 LEU A N 1
ATOM 1105 C CA . LEU A 1 144 ? -15.795 0.828 8.157 1.00 97.38 144 LEU A CA 1
ATOM 1106 C C . LEU A 1 144 ? -16.778 0.153 9.106 1.00 97.38 144 LEU A C 1
ATOM 1108 O O . LEU A 1 144 ? -16.589 0.176 10.323 1.00 97.38 144 LEU A O 1
ATOM 1112 N N . GLY A 1 145 ? -17.794 -0.482 8.537 1.00 97.94 145 GLY A N 1
ATOM 1113 C CA . GLY A 1 145 ? -18.624 -1.470 9.215 1.00 97.94 145 GLY A CA 1
AT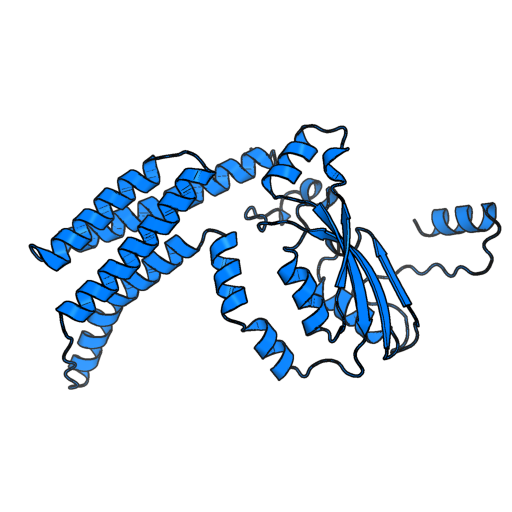OM 1114 C C . GLY A 1 145 ? -18.322 -2.854 8.656 1.00 97.94 145 GLY A C 1
ATOM 1115 O O . GLY A 1 145 ? -18.154 -3.003 7.449 1.00 97.94 145 GLY A O 1
ATOM 1116 N N . MET A 1 146 ? -18.221 -3.863 9.518 1.00 98.19 146 MET A N 1
ATOM 1117 C CA . MET A 1 146 ? -18.002 -5.247 9.095 1.00 98.19 146 MET A CA 1
ATOM 1118 C C . MET A 1 146 ? -18.513 -6.255 10.125 1.00 98.19 146 MET A C 1
ATOM 1120 O O . MET A 1 146 ? -18.843 -5.907 11.266 1.00 98.19 146 MET A O 1
ATOM 1124 N N . ARG A 1 147 ? -18.575 -7.528 9.726 1.00 98.19 147 ARG A N 1
ATOM 1125 C CA . ARG A 1 147 ? -18.979 -8.639 10.595 1.00 98.19 147 ARG A CA 1
ATOM 1126 C C . ARG A 1 147 ? -17.895 -9.700 10.650 1.00 98.19 147 ARG A C 1
ATOM 1128 O O . ARG A 1 147 ? -17.223 -9.958 9.658 1.00 98.19 147 ARG A O 1
ATOM 1135 N N . ARG A 1 148 ? -17.729 -10.346 11.802 1.00 97.69 148 ARG A N 1
ATOM 1136 C CA . ARG A 1 148 ? -16.870 -11.529 11.899 1.00 97.69 148 ARG A CA 1
ATOM 1137 C C . ARG A 1 148 ? -17.534 -12.707 11.182 1.00 97.69 148 ARG A C 1
ATOM 1139 O O . ARG A 1 148 ? -18.640 -13.097 11.559 1.00 97.69 148 ARG A O 1
ATOM 1146 N N . GLY A 1 149 ? -16.838 -13.298 10.212 1.00 96.38 149 GLY A N 1
ATOM 1147 C CA . GLY A 1 149 ? -17.238 -14.553 9.582 1.00 96.38 149 GLY A CA 1
ATOM 1148 C C . GLY A 1 149 ? -17.224 -15.734 10.557 1.00 96.38 149 GLY A C 1
ATOM 1149 O O . GLY A 1 149 ? -16.661 -15.669 11.653 1.00 96.38 149 GLY A O 1
ATOM 1150 N N . ALA A 1 150 ? -17.844 -16.848 10.172 1.00 94.00 150 ALA A N 1
ATOM 1151 C CA . ALA A 1 150 ? -17.973 -18.011 11.056 1.00 94.00 150 ALA A CA 1
ATOM 1152 C C . ALA A 1 150 ? -16.621 -18.652 11.418 1.00 94.00 150 ALA A C 1
ATOM 1154 O O . ALA A 1 150 ? -16.452 -19.196 12.512 1.00 94.00 150 ALA A O 1
ATOM 1155 N N . ARG A 1 151 ? -15.660 -18.614 10.489 1.00 91.69 151 ARG A N 1
ATOM 1156 C CA . ARG A 1 151 ? -14.320 -19.194 10.630 1.00 91.69 151 ARG A CA 1
ATOM 1157 C C . ARG A 1 151 ? -13.300 -18.304 9.934 1.00 91.69 151 ARG A C 1
ATOM 1159 O O . ARG A 1 151 ? -13.617 -17.665 8.938 1.00 91.69 151 ARG A O 1
ATOM 1166 N N . ALA A 1 152 ? -12.073 -18.297 10.447 1.00 90.56 152 ALA A N 1
ATOM 1167 C CA . ALA A 1 152 ? -10.968 -17.649 9.754 1.00 90.56 152 ALA A CA 1
ATOM 1168 C C . ALA A 1 152 ? -10.642 -18.411 8.451 1.00 90.56 152 ALA A C 1
ATOM 1170 O O . ALA A 1 152 ? -10.729 -19.647 8.439 1.00 90.56 152 ALA A O 1
ATOM 1171 N N . PRO A 1 153 ? -10.227 -17.719 7.374 1.00 92.00 153 PRO A N 1
ATOM 1172 C CA . PRO A 1 153 ? -9.736 -18.365 6.167 1.00 92.00 153 PRO A CA 1
ATOM 1173 C C . PRO A 1 153 ? -8.533 -19.264 6.474 1.00 92.00 153 PRO A C 1
ATOM 1175 O O . PRO A 1 153 ? -7.695 -18.956 7.323 1.00 92.00 153 PRO A O 1
ATOM 1178 N N . SER A 1 154 ? -8.418 -20.380 5.756 1.00 91.94 154 SER A N 1
ATOM 1179 C CA . SER A 1 154 ? -7.249 -21.261 5.850 1.00 91.94 154 SER A CA 1
ATOM 1180 C C . SER A 1 154 ? -5.963 -20.531 5.446 1.00 91.94 154 SER A C 1
ATOM 1182 O O . SER A 1 154 ? -5.991 -19.573 4.672 1.00 91.94 154 SER A O 1
ATOM 1184 N N . ARG A 1 155 ? -4.799 -21.029 5.888 1.00 89.12 155 ARG A N 1
ATOM 1185 C CA . ARG A 1 155 ? -3.493 -20.463 5.489 1.00 89.12 155 ARG A CA 1
ATOM 1186 C C . ARG A 1 155 ? -3.315 -20.394 3.971 1.00 89.12 155 ARG A C 1
ATOM 1188 O O . ARG A 1 155 ? -2.709 -19.452 3.474 1.00 89.12 155 ARG A O 1
ATOM 1195 N N . VAL A 1 156 ? -3.864 -21.368 3.244 1.00 89.06 156 VAL A N 1
ATOM 1196 C CA . VAL A 1 156 ? -3.843 -21.394 1.777 1.00 89.06 156 VAL A CA 1
ATOM 1197 C C . VAL A 1 156 ? -4.696 -20.260 1.214 1.00 89.06 156 VAL A C 1
ATOM 1199 O O . VAL A 1 156 ? -4.209 -19.498 0.389 1.00 89.06 156 VAL A O 1
ATOM 1202 N N . GLN A 1 157 ? -5.928 -20.077 1.697 1.00 87.88 157 GLN A N 1
ATOM 1203 C CA . GLN A 1 157 ? -6.787 -18.965 1.268 1.00 87.88 157 GLN A CA 1
ATOM 1204 C C . GLN A 1 157 ? -6.164 -17.599 1.587 1.00 87.88 157 GLN A C 1
ATOM 1206 O O . GLN A 1 157 ? -6.158 -16.715 0.735 1.00 87.88 157 GLN A O 1
ATOM 1211 N N . GLN A 1 158 ? -5.567 -17.443 2.772 1.00 87.81 158 GLN A N 1
ATOM 1212 C CA . GLN A 1 158 ? -4.821 -16.235 3.131 1.00 87.81 158 GLN A CA 1
ATOM 1213 C C . GLN A 1 158 ? -3.637 -16.000 2.185 1.00 87.81 158 GLN A C 1
ATOM 1215 O O . GLN A 1 158 ? -3.411 -14.873 1.754 1.00 87.81 158 GLN A O 1
ATOM 1220 N N . ALA A 1 159 ? -2.889 -17.049 1.831 1.00 87.19 159 ALA A N 1
ATOM 1221 C CA . ALA A 1 159 ? -1.791 -16.945 0.876 1.00 87.19 159 ALA A CA 1
ATOM 1222 C C . ALA A 1 159 ? -2.287 -16.525 -0.516 1.00 87.19 159 ALA A C 1
ATOM 1224 O O . ALA A 1 159 ? -1.706 -15.623 -1.113 1.00 87.19 159 ALA A O 1
ATOM 1225 N N . TRP A 1 160 ? -3.392 -17.095 -1.001 1.00 86.31 160 TRP A N 1
ATOM 1226 C CA . TRP A 1 160 ? -4.005 -16.699 -2.271 1.00 86.31 160 TRP A CA 1
ATOM 1227 C C . TRP A 1 160 ? -4.432 -15.227 -2.288 1.00 86.31 160 TRP A C 1
ATOM 1229 O O . TRP A 1 160 ? -4.112 -14.518 -3.239 1.00 86.31 160 TRP A O 1
ATOM 1239 N N . LEU A 1 161 ? -5.067 -14.736 -1.219 1.00 83.38 161 LEU A N 1
ATOM 1240 C CA . LEU A 1 161 ? -5.434 -13.317 -1.086 1.00 83.38 161 LEU A CA 1
ATOM 1241 C C . LEU A 1 161 ? -4.206 -12.389 -1.088 1.00 83.38 161 LEU A C 1
ATOM 1243 O O . LEU A 1 161 ? -4.249 -11.274 -1.608 1.00 83.38 161 LEU A O 1
ATOM 1247 N N . ARG A 1 162 ? -3.082 -12.848 -0.529 1.00 83.44 162 ARG A N 1
ATOM 1248 C CA . ARG A 1 162 ? -1.813 -12.098 -0.520 1.00 83.44 162 ARG A CA 1
ATOM 1249 C C . ARG A 1 162 ? -1.103 -12.103 -1.871 1.00 83.44 162 ARG A C 1
ATOM 1251 O O . ARG A 1 162 ? -0.387 -11.152 -2.181 1.00 83.44 162 ARG A O 1
ATOM 1258 N N . LEU A 1 163 ? -1.284 -13.163 -2.652 1.00 84.88 163 LEU A N 1
ATOM 1259 C CA . LEU A 1 163 ? -0.659 -13.349 -3.959 1.00 84.88 163 LEU A CA 1
ATOM 1260 C C . LEU A 1 163 ? -1.495 -12.784 -5.116 1.00 84.88 163 LEU A C 1
ATOM 1262 O O . LEU A 1 163 ? -1.116 -12.982 -6.266 1.00 84.88 163 LEU A O 1
ATOM 1266 N N . ASP A 1 164 ? -2.589 -12.055 -4.847 1.00 82.31 164 ASP A N 1
ATOM 1267 C CA . ASP A 1 164 ? -3.393 -11.432 -5.903 1.00 82.31 164 ASP A CA 1
ATOM 1268 C C . ASP A 1 164 ? -2.517 -10.512 -6.790 1.00 82.31 164 ASP A C 1
ATOM 1270 O O . ASP A 1 164 ? -2.037 -9.463 -6.326 1.00 82.31 164 ASP A O 1
ATOM 1274 N N . PRO A 1 165 ? -2.324 -10.848 -8.082 1.00 80.75 165 PRO A N 1
ATOM 1275 C CA . PRO A 1 165 ? -1.477 -10.074 -8.985 1.00 80.75 165 PRO A CA 1
ATOM 1276 C C . PRO A 1 165 ? -1.984 -8.640 -9.176 1.00 80.75 165 PRO A C 1
ATOM 1278 O O . PRO A 1 165 ? -1.188 -7.719 -9.381 1.00 80.75 165 PRO A O 1
ATOM 1281 N N . ARG A 1 166 ? -3.296 -8.396 -9.037 1.00 82.44 166 ARG A N 1
ATOM 1282 C CA . ARG A 1 166 ? -3.873 -7.044 -9.126 1.00 82.44 166 ARG A CA 1
ATOM 1283 C C . ARG A 1 166 ? -3.425 -6.162 -7.965 1.00 82.44 166 ARG A C 1
ATOM 1285 O O . ARG A 1 166 ? -3.330 -4.942 -8.119 1.00 82.44 166 ARG A O 1
ATOM 1292 N N . ARG A 1 167 ? -3.174 -6.748 -6.791 1.00 79.44 167 ARG A N 1
ATOM 1293 C CA . ARG A 1 167 ? -2.663 -6.033 -5.615 1.00 79.44 167 ARG A CA 1
ATOM 1294 C C . ARG A 1 167 ? -1.199 -5.657 -5.814 1.00 79.44 167 ARG A C 1
ATOM 1296 O O . ARG A 1 167 ? -0.846 -4.496 -5.621 1.00 79.44 167 ARG A O 1
ATOM 1303 N N . TRP A 1 168 ? -0.388 -6.593 -6.302 1.00 77.50 168 TRP A N 1
ATOM 1304 C CA . TRP A 1 168 ? 1.020 -6.357 -6.634 1.00 77.50 168 TRP A CA 1
ATOM 1305 C C . TRP A 1 168 ? 1.202 -5.273 -7.696 1.00 77.50 168 TRP A C 1
ATOM 1307 O O . TRP A 1 168 ? 2.004 -4.356 -7.513 1.00 77.50 168 TRP A O 1
ATOM 1317 N N . LEU A 1 169 ? 0.406 -5.318 -8.766 1.00 78.44 169 LEU A N 1
ATOM 1318 C CA . LEU A 1 169 ? 0.456 -4.313 -9.826 1.00 78.44 169 LEU A CA 1
ATOM 1319 C C . LEU A 1 169 ? 0.106 -2.911 -9.300 1.00 78.44 169 LEU A C 1
ATOM 1321 O O . LEU A 1 169 ? 0.832 -1.948 -9.556 1.00 78.44 169 LEU A O 1
ATOM 1325 N N . ARG A 1 170 ? -0.966 -2.795 -8.502 1.00 79.19 170 ARG A N 1
ATOM 1326 C CA . ARG A 1 170 ? -1.361 -1.525 -7.867 1.00 79.19 170 ARG A CA 1
ATOM 1327 C C . ARG A 1 170 ? -0.299 -1.020 -6.890 1.00 79.19 170 ARG A C 1
ATOM 1329 O O . ARG A 1 170 ? -0.005 0.173 -6.885 1.00 79.19 170 ARG A O 1
ATOM 1336 N N . MET A 1 171 ? 0.311 -1.904 -6.103 1.00 76.75 171 MET A N 1
ATOM 1337 C CA . MET A 1 171 ? 1.405 -1.556 -5.191 1.00 76.75 171 MET A CA 1
ATOM 1338 C C . MET A 1 171 ? 2.611 -0.989 -5.956 1.00 76.75 171 MET A C 1
ATOM 1340 O O . MET A 1 171 ? 3.097 0.093 -5.618 1.00 76.75 171 MET A O 1
ATOM 1344 N N . LEU A 1 172 ? 3.059 -1.669 -7.020 1.00 74.56 172 LEU A N 1
ATOM 1345 C CA . LEU A 1 172 ? 4.149 -1.203 -7.887 1.00 74.56 172 LEU A CA 1
ATOM 1346 C C . LEU A 1 172 ? 3.838 0.173 -8.494 1.00 74.56 172 LEU A C 1
ATOM 1348 O O . LEU A 1 172 ? 4.708 1.047 -8.528 1.00 74.56 172 LEU A O 1
ATOM 1352 N N . GLN A 1 173 ? 2.592 0.394 -8.922 1.00 76.50 173 GLN A N 1
ATOM 1353 C CA . GLN A 1 173 ? 2.140 1.675 -9.468 1.00 76.50 173 GLN A CA 1
ATOM 1354 C C . GLN A 1 173 ? 2.165 2.798 -8.427 1.00 76.50 173 GLN A C 1
ATOM 1356 O O . GLN A 1 173 ? 2.651 3.898 -8.709 1.00 76.50 173 GLN A O 1
ATOM 1361 N N . ARG A 1 174 ? 1.654 2.537 -7.218 1.00 73.75 174 ARG A N 1
ATOM 1362 C CA . ARG A 1 174 ? 1.578 3.530 -6.135 1.00 73.75 174 ARG A CA 1
ATOM 1363 C C . ARG A 1 174 ? 2.962 3.888 -5.588 1.00 73.75 174 ARG A C 1
ATOM 1365 O O . ARG A 1 174 ? 3.208 5.066 -5.346 1.00 73.75 174 ARG A O 1
ATOM 1372 N N . ARG A 1 175 ? 3.882 2.917 -5.494 1.00 72.19 175 ARG A N 1
ATOM 1373 C CA . ARG A 1 175 ? 5.293 3.139 -5.115 1.00 72.19 175 ARG A CA 1
ATOM 1374 C C . ARG A 1 175 ? 6.150 3.748 -6.232 1.00 72.19 175 ARG A C 1
ATOM 1376 O O . ARG A 1 175 ? 7.309 4.071 -6.001 1.00 72.19 175 ARG A O 1
ATOM 1383 N N . GLY A 1 176 ? 5.612 3.895 -7.447 1.00 72.56 176 GLY A N 1
ATOM 1384 C CA . GLY A 1 176 ? 6.365 4.411 -8.596 1.00 72.56 176 GLY A CA 1
ATOM 1385 C C . GLY A 1 176 ? 7.462 3.464 -9.097 1.00 72.56 176 GLY A C 1
ATOM 1386 O O . GLY A 1 176 ? 8.374 3.904 -9.785 1.00 72.56 176 GLY A O 1
ATOM 1387 N N . LEU A 1 177 ? 7.377 2.173 -8.768 1.00 79.31 177 LEU A N 1
ATOM 1388 C CA . LEU A 1 177 ? 8.359 1.156 -9.153 1.00 79.31 177 LEU A CA 1
ATOM 1389 C C . LEU A 1 177 ? 8.081 0.538 -10.527 1.00 79.31 177 LEU A C 1
ATOM 1391 O O . LEU A 1 177 ? 8.934 -0.177 -11.040 1.00 79.31 177 LEU A O 1
ATOM 1395 N N . LEU A 1 178 ? 6.926 0.820 -11.143 1.00 79.75 178 LEU A N 1
ATOM 1396 C CA . LEU A 1 178 ? 6.575 0.275 -12.462 1.00 79.75 178 LEU A CA 1
ATOM 1397 C C . LEU A 1 178 ? 7.629 0.558 -13.536 1.00 79.75 178 LEU A C 1
ATOM 1399 O O . LEU A 1 178 ? 7.921 -0.336 -14.316 1.00 79.75 178 LEU A O 1
ATOM 1403 N N . GLY A 1 179 ? 8.215 1.758 -13.566 1.00 79.06 179 GLY A N 1
ATOM 1404 C CA . GLY A 1 179 ? 9.253 2.084 -14.551 1.00 79.06 179 GLY A CA 1
ATOM 1405 C C . GLY A 1 179 ? 10.531 1.271 -14.349 1.00 79.06 179 GLY A C 1
ATOM 1406 O O . GLY A 1 179 ? 11.100 0.762 -15.307 1.00 79.06 179 GLY A O 1
ATOM 1407 N N . VAL A 1 180 ? 10.938 1.070 -13.092 1.00 83.25 180 VAL A N 1
ATOM 1408 C CA . VAL A 1 180 ? 12.090 0.222 -12.742 1.00 83.25 180 VAL A CA 1
ATOM 1409 C C . VAL A 1 180 ? 11.812 -1.243 -13.085 1.00 83.25 180 VAL A C 1
ATOM 1411 O O . VAL A 1 180 ? 12.678 -1.921 -13.625 1.00 83.25 180 VAL A O 1
ATOM 1414 N N . ALA A 1 181 ? 10.598 -1.725 -12.810 1.00 84.75 181 ALA A N 1
ATOM 1415 C CA . ALA A 1 181 ? 10.188 -3.083 -13.143 1.00 84.75 181 ALA A CA 1
ATOM 1416 C C . ALA A 1 181 ? 10.126 -3.307 -14.663 1.00 84.75 181 ALA A C 1
ATOM 1418 O O . ALA A 1 181 ? 10.643 -4.309 -15.144 1.00 84.75 181 ALA A O 1
ATOM 1419 N N . ALA A 1 182 ? 9.553 -2.366 -15.421 1.00 84.00 182 ALA A N 1
ATOM 1420 C CA . ALA A 1 182 ? 9.499 -2.421 -16.881 1.00 84.00 182 ALA A CA 1
ATOM 1421 C C . ALA A 1 182 ? 10.904 -2.428 -17.498 1.00 84.00 182 ALA A C 1
ATOM 1423 O O . ALA A 1 182 ? 11.181 -3.246 -18.371 1.00 84.00 182 ALA A O 1
ATOM 1424 N N . LEU A 1 183 ? 11.815 -1.594 -16.988 1.00 86.31 183 LEU A N 1
ATOM 1425 C CA . LEU A 1 183 ? 13.217 -1.613 -17.396 1.00 86.31 183 LEU A CA 1
ATOM 1426 C C . LEU A 1 183 ? 13.897 -2.950 -17.061 1.00 86.31 183 LEU A C 1
ATOM 1428 O O . LEU A 1 183 ? 14.622 -3.492 -17.889 1.00 86.31 183 LEU A O 1
ATOM 1432 N N . GLY A 1 184 ? 13.653 -3.497 -15.868 1.00 86.88 184 GLY A N 1
ATOM 1433 C CA . GLY A 1 184 ? 14.167 -4.810 -15.473 1.00 86.88 184 GLY A CA 1
ATOM 1434 C C . GLY A 1 184 ? 13.672 -5.931 -16.389 1.00 86.88 184 GLY A C 1
ATOM 1435 O O . GLY A 1 184 ? 14.461 -6.783 -16.788 1.00 86.88 184 GLY A O 1
ATOM 1436 N N . LEU A 1 185 ? 12.395 -5.897 -16.783 1.00 87.38 185 LEU A N 1
ATOM 1437 C CA . LEU A 1 185 ? 11.825 -6.826 -17.761 1.00 87.38 185 LEU A CA 1
ATOM 1438 C C . LEU A 1 185 ? 12.434 -6.639 -19.154 1.00 87.38 185 LEU A C 1
ATOM 1440 O O . LEU A 1 185 ? 12.717 -7.634 -19.811 1.00 87.38 185 LEU A O 1
ATOM 1444 N N . ALA A 1 186 ? 12.700 -5.401 -19.583 1.00 83.75 186 ALA A N 1
ATOM 1445 C CA . ALA A 1 186 ? 13.387 -5.133 -20.847 1.00 83.75 186 ALA A CA 1
ATOM 1446 C C . ALA A 1 186 ? 14.808 -5.726 -20.856 1.00 83.75 186 ALA A C 1
ATOM 1448 O O . ALA A 1 186 ? 15.182 -6.423 -21.797 1.00 83.75 186 ALA A O 1
ATOM 1449 N N . LEU A 1 187 ? 15.574 -5.508 -19.781 1.00 87.25 187 LEU A N 1
ATOM 1450 C CA . LEU A 1 187 ? 16.923 -6.059 -19.609 1.00 87.25 187 LEU A CA 1
ATOM 1451 C C . LEU A 1 187 ? 16.918 -7.589 -19.556 1.00 87.25 187 LEU A C 1
ATOM 1453 O O . LEU A 1 187 ? 17.767 -8.223 -20.180 1.00 87.25 187 LEU A O 1
ATOM 1457 N N . LEU A 1 188 ? 15.961 -8.182 -18.838 1.00 88.88 188 LEU A N 1
ATOM 1458 C CA . LEU A 1 188 ? 15.794 -9.632 -18.768 1.00 88.88 188 LEU A CA 1
ATOM 1459 C C . LEU A 1 188 ? 15.411 -10.209 -20.137 1.00 88.88 188 LEU A C 1
ATOM 1461 O O . LEU A 1 188 ? 15.989 -11.203 -20.563 1.00 88.88 188 LEU A O 1
ATOM 1465 N N . SER A 1 189 ? 14.482 -9.561 -20.843 1.00 87.12 189 SER A N 1
ATOM 1466 C CA . SER A 1 189 ? 14.062 -9.961 -22.186 1.00 87.12 189 SER A CA 1
ATOM 1467 C C . SER A 1 189 ? 15.219 -9.892 -23.178 1.00 87.12 189 SER A C 1
ATOM 1469 O O . SER A 1 189 ? 15.332 -10.776 -24.019 1.00 87.12 189 SER A O 1
ATOM 1471 N N . CYS A 1 190 ? 16.085 -8.885 -23.073 1.00 86.38 190 CYS A N 1
ATOM 1472 C CA . CYS A 1 190 ? 17.261 -8.735 -23.921 1.00 86.38 190 CYS A CA 1
ATOM 1473 C C . CYS A 1 190 ? 18.398 -9.674 -23.475 1.00 86.38 190 CYS A C 1
ATOM 1475 O O . CYS A 1 190 ? 18.575 -10.774 -23.998 1.00 86.38 190 CYS A O 1
ATOM 1477 N N . TYR A 1 191 ? 19.151 -9.281 -22.450 1.00 87.88 191 TYR A N 1
ATOM 1478 C CA . TYR A 1 191 ? 20.368 -9.980 -22.037 1.00 87.88 191 TYR A CA 1
ATOM 1479 C C . TYR A 1 191 ? 20.099 -11.307 -21.323 1.00 87.88 191 TYR A C 1
ATOM 1481 O O . TYR A 1 191 ? 20.911 -12.224 -21.425 1.00 87.88 191 TYR A O 1
ATOM 1489 N N . GLY A 1 192 ? 18.968 -11.442 -20.626 1.00 85.94 192 GLY A N 1
ATOM 1490 C CA . GLY A 1 192 ? 18.597 -12.705 -19.980 1.00 85.94 192 GLY A CA 1
ATOM 1491 C C . GLY A 1 192 ? 18.295 -13.806 -20.995 1.00 85.94 192 GLY A C 1
ATOM 1492 O O . GLY A 1 192 ? 18.779 -14.926 -20.842 1.00 85.94 192 GLY A O 1
ATOM 1493 N N . THR A 1 193 ? 17.572 -13.477 -22.067 1.00 84.75 193 THR A N 1
ATOM 1494 C CA . THR A 1 193 ? 17.303 -14.417 -23.165 1.00 84.75 193 THR A CA 1
ATOM 1495 C C . THR A 1 193 ? 18.591 -14.806 -23.891 1.00 84.75 193 THR A C 1
ATOM 1497 O O . THR A 1 193 ? 18.814 -15.992 -24.120 1.00 84.75 193 THR A O 1
ATOM 1500 N N . LEU A 1 194 ? 19.488 -13.850 -24.174 1.00 85.19 194 LEU A N 1
ATOM 1501 C CA . LEU A 1 194 ? 20.799 -14.138 -24.777 1.00 85.19 194 LEU A CA 1
ATOM 1502 C C . LEU A 1 194 ? 21.656 -15.063 -23.899 1.00 85.19 194 LEU A C 1
ATOM 1504 O O . LEU A 1 194 ? 22.242 -16.024 -24.396 1.00 85.19 194 LEU A O 1
ATOM 1508 N N . ALA A 1 195 ? 21.699 -14.810 -22.588 1.00 86.69 195 ALA A N 1
ATOM 1509 C CA . ALA A 1 195 ? 22.421 -15.656 -21.642 1.00 86.69 195 ALA A CA 1
ATOM 1510 C C . ALA A 1 195 ? 21.832 -17.075 -21.576 1.00 86.69 195 ALA A C 1
ATOM 1512 O O . ALA A 1 195 ? 22.581 -18.052 -21.551 1.00 86.69 195 ALA A O 1
ATOM 1513 N N . LEU A 1 196 ? 20.500 -17.198 -21.589 1.00 87.94 196 LEU A N 1
ATOM 1514 C CA . LEU A 1 196 ? 19.811 -18.487 -21.597 1.00 87.94 196 LEU A CA 1
ATOM 1515 C C . LEU A 1 196 ? 20.097 -19.274 -22.880 1.00 87.94 196 LEU A C 1
ATOM 1517 O O . LEU A 1 196 ? 20.415 -20.456 -22.798 1.00 87.94 196 LEU A O 1
ATOM 1521 N N . VAL A 1 197 ? 20.026 -18.629 -24.046 1.00 87.38 197 VAL A N 1
ATOM 1522 C CA . VAL A 1 197 ? 20.350 -19.256 -25.339 1.00 87.38 197 VAL A CA 1
ATOM 1523 C C . VAL A 1 197 ? 21.802 -19.732 -25.349 1.00 87.38 197 VAL A C 1
ATOM 1525 O O . VAL A 1 197 ? 22.063 -20.868 -25.734 1.00 87.38 197 VAL A O 1
ATOM 1528 N N . GLY A 1 198 ? 22.738 -18.913 -24.858 1.00 85.69 198 GLY A N 1
ATOM 1529 C CA . GLY A 1 198 ? 24.143 -19.303 -24.724 1.00 85.69 198 GLY A CA 1
ATOM 1530 C C . GLY A 1 198 ? 24.338 -20.517 -23.809 1.00 85.69 198 GLY A C 1
ATOM 1531 O O . GLY A 1 198 ? 25.081 -21.435 -24.150 1.00 85.69 198 GLY A O 1
ATOM 1532 N N . LEU A 1 199 ? 23.633 -20.568 -22.675 1.00 90.50 199 LEU A N 1
ATOM 1533 C CA . LEU A 1 199 ? 23.696 -21.696 -21.742 1.00 90.50 199 LEU A CA 1
ATOM 1534 C C . LEU A 1 199 ? 23.078 -22.971 -22.331 1.00 90.50 199 LEU A C 1
ATOM 1536 O O . LEU A 1 199 ? 23.652 -24.048 -22.200 1.00 90.50 199 LEU A O 1
ATOM 1540 N N . LEU A 1 200 ? 21.934 -22.860 -23.008 1.00 89.38 200 LEU A N 1
ATOM 1541 C CA . LEU A 1 200 ? 21.291 -23.985 -23.691 1.00 89.38 200 LEU A CA 1
ATOM 1542 C C . LEU A 1 200 ? 22.162 -24.526 -24.830 1.00 89.38 200 LEU A C 1
ATOM 1544 O O . LEU A 1 200 ? 22.265 -25.742 -24.986 1.00 89.38 200 LEU A O 1
ATOM 1548 N N . ALA A 1 201 ? 22.864 -23.652 -25.554 1.00 88.19 201 ALA A N 1
ATOM 1549 C CA . ALA A 1 201 ? 23.810 -24.057 -26.586 1.00 88.19 201 ALA A CA 1
ATOM 1550 C C . ALA A 1 201 ? 24.972 -24.888 -26.011 1.00 88.19 201 ALA A C 1
ATOM 1552 O O . ALA A 1 201 ? 25.363 -25.883 -26.620 1.00 88.19 201 ALA A O 1
ATOM 1553 N N . LEU A 1 202 ? 25.471 -24.558 -24.810 1.00 91.19 202 LEU A N 1
ATOM 1554 C CA . LEU A 1 202 ? 26.467 -25.383 -24.103 1.00 91.19 202 LEU A CA 1
ATOM 1555 C C . LEU A 1 202 ? 25.928 -26.772 -23.720 1.00 91.19 202 LEU A C 1
ATOM 1557 O O . LEU A 1 202 ? 26.703 -27.716 -23.598 1.00 91.19 202 LEU A O 1
ATOM 1561 N N . LEU A 1 203 ? 24.609 -26.907 -23.560 1.00 92.94 203 LEU A N 1
ATOM 1562 C CA . LEU A 1 203 ? 23.919 -28.178 -23.319 1.00 92.94 203 LEU A CA 1
ATOM 1563 C C . LEU A 1 203 ? 23.537 -28.910 -24.621 1.00 92.94 203 LEU A C 1
ATOM 1565 O O . LEU A 1 203 ? 22.873 -29.943 -24.565 1.00 92.94 203 LEU A O 1
ATOM 1569 N N . GLY A 1 204 ? 23.935 -28.393 -25.789 1.00 90.38 204 GLY A N 1
ATOM 1570 C CA . GLY A 1 204 ? 23.606 -28.963 -27.099 1.00 90.38 204 GLY A CA 1
ATOM 1571 C C . GLY A 1 204 ? 22.171 -28.690 -27.565 1.00 90.38 204 GLY A C 1
ATOM 1572 O O . GLY A 1 204 ? 21.708 -29.318 -28.515 1.00 90.38 204 GLY A O 1
ATOM 1573 N N . ILE A 1 205 ? 21.458 -27.768 -26.914 1.00 91.44 205 ILE A N 1
ATOM 1574 C CA . ILE A 1 205 ? 20.077 -27.404 -27.238 1.00 91.44 205 ILE A CA 1
ATOM 1575 C C . ILE A 1 205 ? 20.083 -26.092 -28.027 1.00 91.44 205 ILE A C 1
ATOM 1577 O O . ILE A 1 205 ? 20.365 -25.025 -27.483 1.00 91.44 205 ILE A O 1
ATOM 1581 N N . GLY A 1 206 ? 19.750 -26.163 -29.317 1.00 81.88 206 GLY A N 1
ATOM 1582 C CA . GLY A 1 206 ? 19.543 -24.983 -30.156 1.00 81.88 206 GLY A CA 1
ATOM 1583 C C . GLY A 1 206 ? 18.143 -24.407 -29.958 1.00 81.88 206 GLY A C 1
ATOM 1584 O O . GLY A 1 206 ? 17.155 -25.125 -30.104 1.00 81.88 206 GLY A O 1
ATOM 1585 N N . LEU A 1 207 ? 18.049 -23.115 -29.643 1.00 84.31 207 LEU A N 1
ATOM 1586 C CA . LEU A 1 207 ? 16.780 -22.403 -29.518 1.00 84.31 207 LEU A CA 1
ATOM 1587 C C . LEU A 1 207 ? 16.678 -21.373 -30.646 1.00 84.31 207 LEU A C 1
ATOM 1589 O O . LEU A 1 207 ? 17.482 -20.448 -30.712 1.00 84.31 207 LEU A O 1
ATOM 1593 N N . ALA A 1 208 ? 15.715 -21.558 -31.547 1.00 81.94 208 ALA A N 1
ATOM 1594 C CA . ALA A 1 208 ? 15.432 -20.593 -32.602 1.00 81.94 208 ALA A CA 1
ATOM 1595 C C . ALA A 1 208 ? 14.534 -19.485 -32.037 1.00 81.94 208 ALA A C 1
ATOM 1597 O O . ALA A 1 208 ? 13.431 -19.763 -31.562 1.00 81.94 208 ALA A O 1
ATOM 1598 N N . LEU A 1 209 ? 15.019 -18.246 -32.068 1.00 82.44 209 LEU A N 1
ATOM 1599 C CA . LEU A 1 209 ? 14.239 -17.061 -31.723 1.00 82.44 209 LEU A CA 1
ATOM 1600 C C . LEU A 1 209 ? 13.778 -16.379 -33.008 1.00 82.44 209 LEU A C 1
ATOM 1602 O O . LEU A 1 209 ? 14.533 -16.279 -33.969 1.00 82.44 209 LEU A O 1
ATOM 1606 N N . ASP A 1 210 ? 12.532 -15.915 -33.013 1.00 87.19 210 ASP A N 1
ATOM 1607 C CA . ASP A 1 210 ? 12.065 -14.981 -34.032 1.00 87.19 210 ASP A CA 1
ATOM 1608 C C . ASP A 1 210 ? 12.572 -13.583 -33.660 1.00 87.19 210 ASP A C 1
ATOM 1610 O O . ASP A 1 210 ? 12.125 -12.989 -32.671 1.00 87.19 210 ASP A O 1
ATOM 1614 N N . ASP A 1 211 ? 13.533 -13.082 -34.435 1.00 83.12 211 ASP A N 1
ATOM 1615 C CA . ASP A 1 211 ? 14.199 -11.803 -34.177 1.00 83.12 211 ASP A CA 1
ATOM 1616 C C . ASP A 1 211 ? 13.206 -10.630 -34.148 1.00 83.12 211 ASP A C 1
ATOM 1618 O O . ASP A 1 211 ? 13.342 -9.710 -33.338 1.00 83.12 211 ASP A O 1
ATOM 1622 N N . GLY A 1 212 ? 12.162 -10.679 -34.983 1.00 86.56 212 GLY A N 1
ATOM 1623 C CA . GLY A 1 212 ? 11.133 -9.645 -35.048 1.00 86.56 212 GLY A CA 1
ATOM 1624 C C . GLY A 1 212 ? 10.252 -9.632 -33.800 1.00 86.56 212 GLY A C 1
ATOM 1625 O O . GLY A 1 212 ? 10.038 -8.579 -33.194 1.00 86.56 212 GLY A O 1
ATOM 1626 N N . ALA A 1 213 ? 9.773 -10.800 -33.375 1.00 86.00 213 ALA A N 1
ATOM 1627 C CA . ALA A 1 213 ? 8.976 -10.944 -32.160 1.00 86.00 213 ALA A CA 1
ATOM 1628 C C . ALA A 1 213 ? 9.778 -10.566 -30.904 1.00 86.00 213 ALA A C 1
ATOM 1630 O O . ALA A 1 213 ? 9.252 -9.910 -29.999 1.00 86.00 213 ALA A O 1
ATOM 1631 N N . TRP A 1 214 ? 11.059 -10.935 -30.859 1.00 85.69 214 TRP A N 1
ATOM 1632 C CA . TRP A 1 214 ? 11.953 -10.615 -29.751 1.00 85.69 214 TRP A CA 1
ATOM 1633 C C . TRP A 1 214 ? 12.254 -9.110 -29.661 1.00 85.69 214 TRP A C 1
ATOM 1635 O O . TRP A 1 214 ? 12.100 -8.516 -28.588 1.00 85.69 214 TRP A O 1
ATOM 1645 N N . ALA A 1 215 ? 12.565 -8.458 -30.787 1.00 87.50 215 ALA A N 1
ATOM 1646 C CA . ALA A 1 215 ? 12.757 -7.008 -30.851 1.00 87.50 215 ALA A CA 1
ATOM 1647 C C . ALA A 1 215 ? 11.487 -6.232 -30.457 1.00 87.50 215 ALA A C 1
ATOM 1649 O O . ALA A 1 215 ? 11.558 -5.251 -29.710 1.00 87.50 215 ALA A O 1
ATOM 1650 N N . LEU A 1 216 ? 10.307 -6.693 -30.891 1.00 90.31 216 LEU A N 1
ATOM 1651 C CA . LEU A 1 216 ? 9.018 -6.107 -30.505 1.00 90.31 216 LEU A CA 1
ATOM 1652 C C . LEU A 1 216 ? 8.755 -6.213 -28.997 1.00 90.31 216 LEU A C 1
ATOM 1654 O O . LEU A 1 216 ? 8.263 -5.255 -28.396 1.00 90.31 216 LEU A O 1
ATOM 1658 N N . ALA A 1 217 ? 9.106 -7.339 -28.370 1.00 88.75 217 ALA A N 1
ATOM 1659 C CA . ALA A 1 217 ? 8.967 -7.510 -26.925 1.00 88.75 217 ALA A CA 1
ATOM 1660 C C . ALA A 1 217 ? 9.846 -6.514 -26.148 1.00 88.75 217 ALA A C 1
ATOM 1662 O O . ALA A 1 217 ? 9.362 -5.842 -25.232 1.00 88.75 217 ALA A O 1
ATOM 1663 N N . ILE A 1 218 ? 11.113 -6.352 -26.549 1.00 88.56 218 ILE A N 1
ATOM 1664 C CA . ILE A 1 218 ? 12.029 -5.374 -25.939 1.00 88.56 218 ILE A CA 1
ATOM 1665 C C . ILE A 1 218 ? 11.488 -3.949 -26.128 1.00 88.56 218 ILE A C 1
ATOM 1667 O O . ILE A 1 218 ? 11.395 -3.185 -25.161 1.00 88.56 218 ILE A O 1
ATOM 1671 N N . ALA A 1 219 ? 11.060 -3.603 -27.345 1.00 90.62 219 ALA A N 1
ATOM 1672 C CA . ALA A 1 219 ? 10.488 -2.298 -27.658 1.00 90.62 219 ALA A CA 1
ATOM 1673 C C . ALA A 1 219 ? 9.243 -1.988 -26.808 1.00 90.62 219 ALA A C 1
ATOM 1675 O O . ALA A 1 219 ? 9.111 -0.877 -26.291 1.00 90.62 219 ALA A O 1
ATOM 1676 N N . ALA A 1 220 ? 8.362 -2.968 -26.590 1.00 91.62 220 ALA A N 1
ATOM 1677 C CA . ALA A 1 220 ? 7.179 -2.804 -25.750 1.00 91.62 220 ALA A CA 1
ATOM 1678 C C . ALA A 1 220 ? 7.540 -2.443 -24.298 1.00 91.62 220 ALA A C 1
ATOM 1680 O O . ALA A 1 220 ? 6.943 -1.528 -23.722 1.00 91.62 220 ALA A O 1
ATOM 1681 N N . PHE A 1 221 ? 8.549 -3.093 -23.708 1.00 90.19 221 PHE A N 1
ATOM 1682 C CA . PHE A 1 221 ? 8.999 -2.764 -22.351 1.00 90.19 221 PHE A CA 1
ATOM 1683 C C . PHE A 1 221 ? 9.701 -1.399 -22.264 1.00 90.19 221 PHE A C 1
ATOM 1685 O O . PHE A 1 221 ? 9.527 -0.675 -21.276 1.00 90.19 221 PHE A O 1
ATOM 1692 N N . VAL A 1 222 ? 10.443 -0.998 -23.300 1.00 89.94 222 VAL A N 1
ATOM 1693 C CA . VAL A 1 222 ? 11.032 0.351 -23.399 1.00 89.94 222 VAL A CA 1
ATOM 1694 C C . VAL A 1 222 ? 9.937 1.418 -23.464 1.00 89.94 222 VAL A C 1
ATOM 1696 O O . VAL A 1 222 ? 9.969 2.384 -22.697 1.00 89.94 222 VAL A O 1
ATOM 1699 N N . LEU A 1 223 ? 8.923 1.225 -24.310 1.00 91.88 223 LEU A N 1
ATOM 1700 C CA . LEU A 1 223 ? 7.775 2.129 -24.411 1.00 91.88 223 LEU A CA 1
ATOM 1701 C C . LEU A 1 223 ? 6.986 2.198 -23.099 1.00 91.88 223 LEU A C 1
ATOM 1703 O O . LEU A 1 223 ? 6.589 3.285 -22.675 1.00 91.88 223 LEU A O 1
ATOM 1707 N N . LEU A 1 224 ? 6.815 1.067 -22.410 1.00 89.50 224 LEU A N 1
ATOM 1708 C CA . LEU A 1 224 ? 6.199 1.031 -21.085 1.00 89.50 224 LEU A CA 1
ATOM 1709 C C . LEU A 1 224 ? 7.014 1.850 -20.071 1.00 89.50 224 LEU A C 1
ATOM 1711 O O . LEU A 1 224 ? 6.444 2.648 -19.324 1.00 89.50 224 LEU A O 1
ATOM 1715 N N . THR A 1 225 ? 8.343 1.722 -20.081 1.00 88.69 225 THR A N 1
ATOM 1716 C CA . THR A 1 225 ? 9.243 2.515 -19.227 1.00 88.69 225 THR A CA 1
ATOM 1717 C C . THR A 1 225 ? 9.072 4.013 -19.500 1.00 88.69 225 THR A C 1
ATOM 1719 O O . THR A 1 225 ? 8.846 4.788 -18.567 1.00 88.69 225 THR A O 1
ATOM 1722 N N . LEU A 1 226 ? 9.061 4.427 -20.769 1.00 90.31 226 LEU A N 1
ATOM 1723 C CA . LEU A 1 226 ? 8.819 5.819 -21.163 1.00 90.31 226 LEU A CA 1
ATOM 1724 C C . LEU A 1 226 ? 7.450 6.327 -20.695 1.00 90.31 226 LEU A C 1
ATOM 1726 O O . LEU A 1 226 ? 7.367 7.399 -20.093 1.00 90.31 226 LEU A O 1
ATOM 1730 N N . ALA A 1 227 ? 6.384 5.548 -20.886 1.00 88.88 227 ALA A N 1
ATOM 1731 C CA . ALA A 1 227 ? 5.041 5.918 -20.444 1.00 88.88 227 ALA A CA 1
ATOM 1732 C C . ALA A 1 227 ? 4.974 6.150 -18.922 1.00 88.88 227 ALA A C 1
ATOM 1734 O O . ALA A 1 227 ? 4.346 7.107 -18.457 1.00 88.88 227 ALA A O 1
ATOM 1735 N N . THR A 1 228 ? 5.669 5.325 -18.129 1.00 85.69 228 THR A N 1
ATOM 1736 C CA . THR A 1 228 ? 5.724 5.508 -16.668 1.00 85.69 228 THR A CA 1
ATOM 1737 C C . THR A 1 228 ? 6.473 6.779 -16.249 1.00 85.69 228 THR A C 1
ATOM 1739 O O . THR A 1 228 ? 6.061 7.438 -15.288 1.00 85.69 228 THR A O 1
ATOM 1742 N N . LEU A 1 229 ? 7.517 7.170 -16.986 1.00 85.94 229 LEU A N 1
ATOM 1743 C CA . LEU A 1 229 ? 8.277 8.405 -16.759 1.00 85.94 229 LEU A CA 1
ATOM 1744 C C . LEU A 1 229 ? 7.486 9.650 -17.178 1.00 85.94 229 LEU A C 1
ATOM 1746 O O . LEU A 1 229 ? 7.493 10.649 -16.463 1.00 85.94 229 LEU A O 1
ATOM 1750 N N . VAL A 1 230 ? 6.709 9.585 -18.266 1.00 87.56 230 VAL A N 1
ATOM 1751 C CA . VAL A 1 230 ? 5.759 10.650 -18.645 1.00 87.56 230 VAL A CA 1
ATOM 1752 C C . VAL A 1 230 ? 4.720 10.870 -17.541 1.00 87.56 230 VAL A C 1
ATOM 1754 O O . VAL A 1 230 ? 4.421 12.008 -17.168 1.00 87.56 230 VAL A O 1
ATOM 1757 N N . ALA A 1 231 ? 4.187 9.789 -16.966 1.00 82.06 231 ALA A N 1
ATOM 1758 C CA . ALA A 1 231 ? 3.293 9.889 -15.816 1.00 82.06 231 ALA A CA 1
ATOM 1759 C C . ALA A 1 231 ? 3.997 10.486 -14.578 1.00 82.06 231 ALA A C 1
ATOM 1761 O O . ALA A 1 231 ? 3.353 11.167 -13.779 1.00 82.06 231 ALA A O 1
ATOM 1762 N N . GLY A 1 232 ? 5.307 10.260 -14.428 1.00 77.38 232 GLY A N 1
ATOM 1763 C CA . GLY A 1 232 ? 6.164 10.887 -13.416 1.00 77.38 232 GLY A CA 1
ATOM 1764 C C . GLY A 1 232 ? 6.339 12.387 -13.596 1.00 77.38 232 GLY A C 1
ATOM 1765 O O . GLY A 1 232 ? 6.124 13.143 -12.646 1.00 77.38 232 GLY A O 1
ATOM 1766 N N . LEU A 1 233 ? 6.597 12.826 -14.830 1.00 81.44 233 LEU A N 1
ATOM 1767 C CA . LEU A 1 233 ? 6.729 14.236 -15.189 1.00 81.44 233 LEU A CA 1
ATOM 1768 C C . LEU A 1 233 ? 5.508 15.051 -14.750 1.00 81.44 233 LEU A C 1
ATOM 1770 O O . LEU A 1 233 ? 5.661 16.142 -14.203 1.00 81.44 233 LEU A O 1
ATOM 1774 N N . ARG A 1 234 ? 4.297 14.504 -14.918 1.00 77.19 234 ARG A N 1
ATOM 1775 C CA . ARG A 1 234 ? 3.059 15.160 -14.461 1.00 77.19 234 ARG A CA 1
ATOM 1776 C C . ARG A 1 234 ? 3.018 15.381 -12.944 1.00 77.19 234 ARG A C 1
ATOM 1778 O O . ARG A 1 234 ? 2.334 16.294 -12.498 1.00 77.19 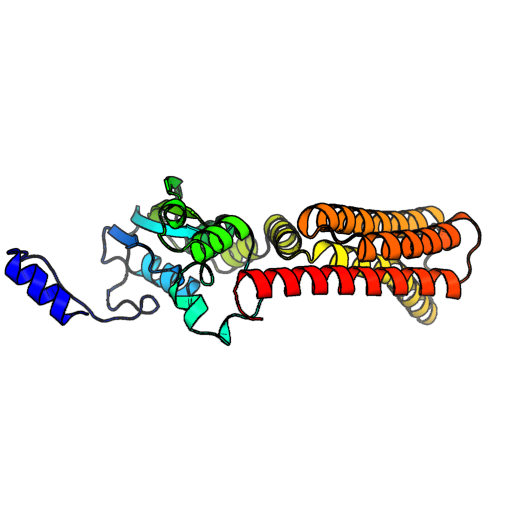234 ARG A O 1
ATOM 1785 N N . ARG A 1 235 ? 3.734 14.567 -12.160 1.00 72.62 235 ARG A N 1
ATOM 1786 C CA . ARG A 1 235 ? 3.762 14.637 -10.690 1.00 72.62 235 ARG A CA 1
ATOM 1787 C C . ARG A 1 235 ? 4.816 15.608 -10.170 1.00 72.62 235 ARG A C 1
ATOM 1789 O O . ARG A 1 235 ? 4.479 16.482 -9.388 1.00 72.62 235 ARG A O 1
ATOM 1796 N N . HIS A 1 236 ? 6.072 15.468 -10.599 1.00 78.25 236 HIS A N 1
ATOM 1797 C CA . HIS A 1 236 ? 7.182 16.255 -10.042 1.00 78.25 236 HIS A CA 1
ATOM 1798 C C . HIS A 1 236 ? 7.654 17.411 -10.938 1.00 78.25 236 HIS A C 1
ATOM 1800 O O . HIS A 1 236 ? 8.535 18.163 -10.526 1.00 78.25 236 HIS A O 1
ATOM 1806 N N . ARG A 1 237 ? 7.091 17.562 -12.149 1.00 82.44 237 ARG A N 1
ATOM 1807 C CA . ARG A 1 237 ? 7.386 18.631 -13.128 1.00 82.44 237 ARG A CA 1
ATOM 1808 C C . ARG A 1 237 ? 8.868 18.786 -13.509 1.00 82.44 237 ARG A C 1
ATOM 1810 O O . ARG A 1 237 ? 9.278 19.853 -13.949 1.00 82.44 237 ARG A O 1
ATOM 1817 N N . ALA A 1 238 ? 9.674 17.729 -13.381 1.00 85.75 238 ALA A N 1
ATOM 1818 C CA . ALA A 1 238 ? 11.085 17.749 -13.781 1.00 85.75 238 ALA A CA 1
ATOM 1819 C C . ALA A 1 238 ? 11.267 17.005 -15.118 1.00 85.75 238 ALA A C 1
ATOM 1821 O O . ALA A 1 238 ? 11.126 15.783 -15.129 1.00 85.75 238 ALA A O 1
ATOM 1822 N N . PRO A 1 239 ? 11.581 17.693 -16.234 1.00 89.81 239 PRO A N 1
ATOM 1823 C CA . PRO A 1 239 ? 11.673 17.066 -17.558 1.00 89.81 239 PRO A CA 1
ATOM 1824 C C . PRO A 1 239 ? 12.948 16.239 -17.770 1.00 89.81 239 PRO A C 1
ATOM 1826 O O . PRO A 1 239 ? 12.963 15.375 -18.641 1.00 89.81 239 PRO A O 1
ATOM 1829 N N . GLY A 1 240 ? 13.998 16.464 -16.970 1.00 91.25 240 GLY A N 1
ATOM 1830 C CA . GLY A 1 240 ? 15.315 15.828 -17.130 1.00 91.25 240 GLY A CA 1
ATOM 1831 C C . GLY A 1 240 ? 15.287 14.298 -17.275 1.00 91.25 240 GLY A C 1
ATOM 1832 O O . GLY A 1 240 ? 15.796 13.797 -18.278 1.00 91.25 240 GLY A O 1
ATOM 1833 N N . PRO A 1 241 ? 14.650 13.549 -16.351 1.00 91.12 241 PRO A N 1
ATOM 1834 C CA . PRO A 1 241 ? 14.527 12.097 -16.468 1.00 91.12 241 PRO A CA 1
ATOM 1835 C C . PRO A 1 241 ? 13.840 11.642 -17.761 1.00 91.12 241 PRO A C 1
ATOM 1837 O O . PRO A 1 241 ? 14.289 10.688 -18.389 1.00 91.12 241 PRO A O 1
ATOM 1840 N N . LEU A 1 242 ? 12.784 12.337 -18.199 1.00 92.12 242 LEU A N 1
ATOM 1841 C CA . LEU A 1 242 ? 12.065 11.975 -19.422 1.00 92.12 242 LEU A CA 1
ATOM 1842 C C . LEU A 1 242 ? 12.916 12.208 -20.674 1.00 92.12 242 LEU A C 1
ATOM 1844 O O . LEU A 1 242 ? 12.935 11.354 -21.554 1.00 92.12 242 LEU A O 1
ATOM 1848 N N . LEU A 1 243 ? 13.626 13.337 -20.751 1.00 93.75 243 LEU A N 1
ATOM 1849 C CA . LEU A 1 243 ? 14.506 13.642 -21.883 1.00 93.75 243 LEU A CA 1
ATOM 1850 C C . LEU A 1 243 ? 15.625 12.605 -22.006 1.00 93.75 243 LEU A C 1
ATOM 1852 O O . LEU A 1 243 ? 15.857 12.070 -23.087 1.00 93.75 243 LEU A O 1
ATOM 1856 N N . LEU A 1 244 ? 16.268 12.270 -20.884 1.00 94.44 244 LEU A N 1
ATOM 1857 C CA . LEU A 1 244 ? 17.321 11.258 -20.849 1.00 94.44 244 LEU A CA 1
ATOM 1858 C C . LEU A 1 244 ? 16.794 9.879 -21.265 1.00 94.44 244 LEU A C 1
ATOM 1860 O O . LEU A 1 244 ? 17.443 9.167 -22.032 1.00 94.44 244 LEU A O 1
ATOM 1864 N N . ALA A 1 245 ? 15.595 9.522 -20.803 1.00 93.00 245 ALA A N 1
ATOM 1865 C CA . ALA A 1 245 ? 14.961 8.271 -21.183 1.00 93.00 245 ALA A CA 1
ATOM 1866 C C . ALA A 1 245 ? 14.558 8.235 -22.658 1.00 93.00 245 ALA A C 1
ATOM 1868 O O . ALA A 1 245 ? 14.706 7.194 -23.286 1.00 93.00 245 ALA A O 1
ATOM 1869 N N . ALA A 1 246 ? 14.081 9.347 -23.225 1.00 94.62 246 ALA A N 1
ATOM 1870 C CA . ALA A 1 246 ? 13.743 9.433 -24.643 1.00 94.62 246 ALA A CA 1
ATOM 1871 C C . ALA A 1 246 ? 14.977 9.199 -25.526 1.00 94.62 246 ALA A C 1
ATOM 1873 O O . ALA A 1 246 ? 14.893 8.451 -26.498 1.00 94.62 246 ALA A O 1
ATOM 1874 N N . VAL A 1 247 ? 16.133 9.758 -25.146 1.00 96.75 247 VAL A N 1
ATOM 1875 C CA . VAL A 1 247 ? 17.413 9.473 -25.815 1.00 96.75 247 VAL A CA 1
ATOM 1876 C C . VAL A 1 247 ? 17.771 7.992 -25.679 1.00 96.75 247 VAL A C 1
ATOM 1878 O O . VAL A 1 247 ? 18.025 7.337 -26.686 1.00 96.75 247 VAL A O 1
ATOM 1881 N N . GLY A 1 248 ? 17.732 7.437 -24.463 1.00 94.69 248 GLY A N 1
ATOM 1882 C CA . GLY A 1 248 ? 18.054 6.025 -24.225 1.00 94.69 248 GLY A CA 1
ATOM 1883 C C . GLY A 1 248 ? 17.148 5.053 -24.988 1.00 94.69 248 GLY A C 1
ATOM 1884 O O . GLY A 1 248 ? 17.632 4.141 -25.653 1.00 94.69 248 GLY A O 1
ATOM 1885 N N . GLY A 1 249 ? 15.834 5.286 -24.959 1.00 93.94 249 GLY A N 1
ATOM 1886 C CA . GLY A 1 249 ? 14.855 4.508 -25.715 1.00 93.94 249 GLY A CA 1
ATOM 1887 C C . GLY A 1 249 ? 15.038 4.648 -27.226 1.00 93.94 249 GLY A C 1
ATOM 1888 O O . GLY A 1 249 ? 14.949 3.653 -27.937 1.00 93.94 249 GLY A O 1
ATOM 1889 N N . GLY A 1 250 ? 15.367 5.848 -27.715 1.00 95.12 250 GLY A N 1
ATOM 1890 C CA . GLY A 1 250 ? 15.693 6.083 -29.122 1.00 95.12 250 GLY A CA 1
ATOM 1891 C C . GLY A 1 250 ? 16.910 5.284 -29.594 1.00 95.12 250 GLY A C 1
ATOM 1892 O O . GLY A 1 250 ? 16.853 4.683 -30.664 1.00 95.12 250 GLY A O 1
ATOM 1893 N N . LEU A 1 251 ? 17.974 5.209 -28.784 1.00 95.31 251 LEU A N 1
ATOM 1894 C CA . LEU A 1 251 ? 19.155 4.393 -29.095 1.00 95.31 251 LEU A CA 1
ATOM 1895 C C . LEU A 1 251 ? 18.823 2.898 -29.170 1.00 95.31 251 LEU A C 1
ATOM 1897 O O . LEU A 1 251 ? 19.284 2.227 -30.089 1.00 95.31 251 LEU A O 1
ATOM 1901 N N . ILE A 1 252 ? 17.996 2.386 -28.252 1.00 92.38 252 ILE A N 1
ATOM 1902 C CA . ILE A 1 252 ? 17.568 0.977 -28.274 1.00 92.38 252 ILE A CA 1
ATOM 1903 C C . ILE A 1 252 ? 16.730 0.693 -29.521 1.00 92.38 252 ILE A C 1
ATOM 1905 O O . ILE A 1 252 ? 17.005 -0.261 -30.238 1.00 92.38 252 ILE A O 1
ATOM 1909 N N . LEU A 1 253 ? 15.739 1.534 -29.827 1.00 92.75 253 LEU A N 1
ATOM 1910 C CA . LEU A 1 253 ? 14.904 1.346 -31.017 1.00 92.75 253 LEU A CA 1
ATOM 1911 C C . LEU A 1 253 ? 15.728 1.436 -32.311 1.00 92.75 253 LEU A C 1
ATOM 1913 O O . LEU A 1 253 ? 15.498 0.662 -33.236 1.00 92.75 253 LEU A O 1
ATOM 1917 N N . HIS A 1 254 ? 16.716 2.332 -32.368 1.00 93.38 254 HIS A N 1
ATOM 1918 C CA . HIS A 1 254 ? 17.650 2.404 -33.490 1.00 93.38 254 HIS A CA 1
ATOM 1919 C C . HIS A 1 254 ? 18.488 1.123 -33.621 1.00 93.38 254 HIS A C 1
ATOM 1921 O O . HIS A 1 254 ? 18.611 0.586 -34.722 1.00 93.38 254 HIS A O 1
ATOM 1927 N N . ALA A 1 255 ? 19.015 0.609 -32.506 1.00 91.12 255 ALA A N 1
ATOM 1928 C CA . ALA A 1 255 ? 19.788 -0.628 -32.494 1.00 91.12 255 ALA A CA 1
ATOM 1929 C C . ALA A 1 255 ? 18.954 -1.847 -32.927 1.00 91.12 255 ALA A C 1
ATOM 1931 O O . ALA A 1 255 ? 19.464 -2.713 -33.628 1.00 91.12 255 ALA A O 1
ATOM 1932 N N . LEU A 1 256 ? 17.673 -1.902 -32.552 1.00 89.56 256 LEU A N 1
ATOM 1933 C CA . LEU A 1 256 ? 16.794 -3.032 -32.866 1.00 89.56 256 LEU A CA 1
ATOM 1934 C C . LEU A 1 256 ? 16.271 -3.027 -34.311 1.00 89.56 256 LEU A C 1
ATOM 1936 O O . LEU A 1 256 ? 16.160 -4.090 -34.911 1.00 89.56 256 LEU A O 1
ATOM 1940 N N . PHE A 1 257 ? 15.925 -1.860 -34.866 1.00 91.56 257 PHE A N 1
ATOM 1941 C CA . PHE A 1 257 ? 15.189 -1.783 -36.141 1.00 91.56 257 PHE A CA 1
ATOM 1942 C C . PHE A 1 257 ? 15.976 -1.183 -37.311 1.00 91.56 257 PHE A C 1
ATOM 1944 O O . PHE A 1 257 ? 15.506 -1.263 -38.444 1.00 91.56 257 PHE A O 1
ATOM 1951 N N . ILE A 1 258 ? 17.131 -0.554 -37.067 1.00 92.25 258 ILE A N 1
ATOM 1952 C CA . ILE A 1 258 ? 17.909 0.125 -38.117 1.00 92.25 258 ILE A CA 1
ATOM 1953 C C . ILE A 1 258 ? 19.288 -0.512 -38.268 1.00 92.25 258 ILE A C 1
ATOM 1955 O O . ILE A 1 258 ? 19.612 -1.017 -39.340 1.00 92.25 258 ILE A O 1
ATOM 1959 N N . ALA A 1 259 ? 20.107 -0.470 -37.216 1.00 89.44 259 ALA A N 1
ATOM 1960 C CA . ALA A 1 259 ? 21.479 -0.966 -37.264 1.00 89.44 259 ALA A CA 1
ATOM 1961 C C . ALA A 1 259 ? 21.921 -1.492 -35.894 1.00 89.44 259 ALA A C 1
ATOM 1963 O O . ALA A 1 259 ? 22.179 -0.715 -34.972 1.00 89.44 259 ALA A O 1
ATOM 1964 N N . TYR A 1 260 ? 22.045 -2.816 -35.774 1.00 89.50 260 TYR A N 1
ATOM 1965 C CA . TYR A 1 260 ? 22.427 -3.448 -34.516 1.00 89.50 260 TYR A CA 1
ATOM 1966 C C . TYR A 1 260 ? 23.898 -3.199 -34.182 1.00 89.50 260 TYR A C 1
ATOM 1968 O O . TYR A 1 260 ? 24.805 -3.640 -34.889 1.00 89.50 260 TYR A O 1
ATOM 1976 N N . HIS A 1 261 ? 24.128 -2.512 -33.062 1.00 91.00 261 HIS A N 1
ATOM 1977 C CA . HIS A 1 261 ? 25.448 -2.346 -32.469 1.00 91.00 261 HIS A CA 1
ATOM 1978 C C . HIS A 1 261 ? 25.356 -2.546 -30.943 1.00 91.00 261 HIS A C 1
ATOM 1980 O O . HIS A 1 261 ? 24.727 -1.722 -30.269 1.00 91.00 261 HIS A O 1
ATOM 1986 N N . PRO A 1 262 ? 26.023 -3.564 -30.358 1.00 86.50 262 PRO A N 1
ATOM 1987 C CA . PRO A 1 262 ? 25.873 -3.911 -28.938 1.00 86.50 262 PRO A CA 1
ATOM 1988 C C . PRO A 1 262 ? 26.165 -2.750 -27.979 1.00 86.50 262 PRO A C 1
ATOM 1990 O O . PRO A 1 262 ? 25.477 -2.563 -26.980 1.00 86.50 262 PRO A O 1
ATOM 1993 N N . LEU A 1 263 ? 27.170 -1.923 -28.298 1.00 91.19 263 LEU A N 1
ATOM 1994 C CA . LEU A 1 263 ? 27.508 -0.744 -27.488 1.00 91.19 263 LEU A CA 1
ATOM 1995 C C . LEU A 1 263 ? 26.413 0.334 -27.500 1.00 91.19 263 LEU A C 1
ATOM 1997 O O . LEU A 1 263 ? 26.232 1.017 -26.495 1.00 91.19 263 LEU A O 1
ATOM 2001 N N . VAL A 1 264 ? 25.688 0.492 -28.612 1.00 91.56 264 VAL A N 1
ATOM 2002 C CA . VAL A 1 264 ? 24.610 1.488 -28.742 1.00 91.56 264 VAL A CA 1
ATOM 2003 C C . VAL A 1 264 ? 23.393 1.046 -27.935 1.00 91.56 264 VAL A C 1
ATOM 2005 O O . VAL A 1 264 ? 22.826 1.841 -27.188 1.00 91.56 264 VAL A O 1
ATOM 2008 N N . GLU A 1 265 ? 23.043 -0.236 -28.025 1.00 91.38 265 GLU A N 1
ATOM 2009 C CA . GLU A 1 265 ? 21.990 -0.851 -27.216 1.00 91.38 265 GLU A CA 1
ATOM 2010 C C . GLU A 1 265 ? 22.299 -0.745 -25.713 1.00 91.38 265 GLU A C 1
ATOM 2012 O O . GLU A 1 265 ? 21.476 -0.247 -24.939 1.00 91.38 265 GLU A O 1
ATOM 2017 N N . LEU A 1 266 ? 23.516 -1.126 -25.304 1.00 91.81 266 LEU A N 1
ATOM 2018 C CA . LEU A 1 266 ? 23.954 -1.049 -23.910 1.00 91.81 266 LEU A CA 1
ATOM 2019 C C . LEU A 1 266 ? 23.933 0.393 -23.386 1.00 91.81 266 LEU A C 1
ATOM 2021 O O . LEU A 1 266 ? 23.464 0.640 -22.272 1.00 91.81 266 LEU A O 1
ATOM 2025 N N . ALA A 1 267 ? 24.404 1.354 -24.187 1.00 94.75 267 ALA A N 1
ATOM 2026 C CA . ALA A 1 267 ? 24.330 2.771 -23.848 1.00 94.75 267 ALA A CA 1
ATOM 2027 C C . ALA A 1 267 ? 22.873 3.223 -23.662 1.00 94.75 267 ALA A C 1
ATOM 2029 O O . ALA A 1 267 ? 22.563 3.913 -22.691 1.00 94.75 267 ALA A O 1
ATOM 2030 N N . GLY A 1 268 ? 21.961 2.785 -24.533 1.00 93.50 268 GLY A N 1
ATOM 2031 C CA . GLY A 1 268 ? 20.534 3.067 -24.411 1.00 93.50 268 GLY A CA 1
ATOM 2032 C C . GLY A 1 268 ? 19.923 2.543 -23.106 1.00 93.50 268 GLY A C 1
ATOM 2033 O O . GLY A 1 268 ? 19.250 3.296 -22.392 1.00 93.50 268 GLY A O 1
ATOM 2034 N N . PHE A 1 269 ? 20.219 1.295 -22.729 1.00 93.56 269 PHE A N 1
ATOM 2035 C CA . PHE A 1 269 ? 19.771 0.720 -21.455 1.00 93.56 269 PHE A CA 1
ATOM 2036 C C . PHE A 1 269 ? 20.370 1.431 -20.239 1.00 93.56 269 PHE A C 1
ATOM 2038 O O . PHE A 1 269 ? 19.659 1.677 -19.261 1.00 93.56 269 PHE A O 1
ATOM 2045 N N . LEU A 1 270 ? 21.650 1.809 -20.298 1.00 94.44 270 LEU A N 1
ATOM 2046 C CA . LEU A 1 270 ? 22.307 2.566 -19.235 1.00 94.44 270 LEU A CA 1
ATOM 2047 C C . LEU A 1 270 ? 21.634 3.931 -19.029 1.00 94.44 270 LEU A C 1
ATOM 2049 O O . LEU A 1 270 ? 21.355 4.317 -17.893 1.00 94.44 270 LEU A O 1
ATOM 2053 N N . LEU A 1 271 ? 21.313 4.641 -20.114 1.00 95.31 271 LEU A N 1
ATOM 2054 C CA . LEU A 1 271 ? 20.597 5.917 -20.049 1.00 95.31 271 LEU A CA 1
ATOM 2055 C C . LEU A 1 271 ? 19.189 5.755 -19.461 1.00 95.31 271 LEU A C 1
ATOM 2057 O O . LEU A 1 271 ? 18.801 6.552 -18.604 1.00 95.31 271 LEU A O 1
ATOM 2061 N N . LEU A 1 272 ? 18.445 4.710 -19.846 1.00 92.06 272 LEU A N 1
ATOM 2062 C CA . LEU A 1 272 ? 17.146 4.397 -19.236 1.00 92.06 272 LEU A CA 1
ATOM 2063 C C . LEU A 1 272 ? 17.268 4.092 -17.736 1.00 92.06 272 LEU A C 1
ATOM 2065 O O . LEU A 1 272 ? 16.442 4.558 -16.950 1.00 92.06 272 LEU A O 1
ATOM 2069 N N . ALA A 1 273 ? 18.305 3.360 -17.319 1.00 91.62 273 ALA A N 1
ATOM 2070 C CA . ALA A 1 273 ? 18.562 3.069 -15.910 1.00 91.62 273 ALA A CA 1
ATOM 2071 C C . ALA A 1 273 ? 18.865 4.338 -15.108 1.00 91.62 273 ALA A C 1
ATOM 2073 O O . ALA A 1 273 ? 18.267 4.562 -14.051 1.00 91.62 273 ALA A O 1
ATOM 2074 N N . ILE A 1 274 ? 19.737 5.206 -15.628 1.00 93.56 274 ILE A N 1
ATOM 2075 C CA . ILE A 1 274 ? 20.052 6.496 -15.006 1.00 93.56 274 ILE A CA 1
ATOM 2076 C C . ILE A 1 274 ? 18.791 7.362 -14.918 1.00 93.56 274 ILE A C 1
ATOM 2078 O O . ILE A 1 274 ? 18.525 7.942 -13.865 1.00 93.56 274 ILE A O 1
ATOM 2082 N N . ALA A 1 275 ? 17.982 7.412 -15.978 1.00 92.06 275 ALA A N 1
ATOM 2083 C CA . ALA A 1 275 ? 16.730 8.158 -15.996 1.00 92.06 275 ALA A CA 1
ATOM 2084 C C . ALA A 1 275 ? 15.732 7.653 -14.942 1.00 92.06 275 ALA A C 1
ATOM 2086 O O . ALA A 1 275 ? 15.194 8.455 -14.177 1.00 92.06 275 ALA A O 1
ATOM 2087 N N . ALA A 1 276 ? 15.526 6.337 -14.841 1.00 88.75 276 ALA A N 1
ATOM 2088 C CA . ALA A 1 276 ? 14.633 5.736 -13.851 1.00 88.75 276 ALA A CA 1
ATOM 2089 C C . ALA A 1 276 ? 15.107 5.990 -12.407 1.00 88.75 276 ALA A C 1
ATOM 2091 O O . ALA A 1 276 ? 14.305 6.319 -11.527 1.00 88.75 276 ALA A O 1
ATOM 2092 N N . LEU A 1 277 ? 16.417 5.893 -12.153 1.00 89.12 277 LEU A N 1
ATOM 2093 C CA . LEU A 1 277 ? 17.008 6.214 -10.851 1.00 89.12 277 LEU A CA 1
ATOM 2094 C C . LEU A 1 277 ? 16.889 7.705 -10.520 1.00 89.12 277 LEU A C 1
ATOM 2096 O O . LEU A 1 277 ? 16.616 8.064 -9.372 1.00 89.12 277 LEU A O 1
ATOM 2100 N N . TRP A 1 278 ? 17.073 8.579 -11.509 1.00 90.00 278 TRP A N 1
ATOM 2101 C CA . TRP A 1 278 ? 16.926 10.019 -11.341 1.00 90.00 278 TRP A CA 1
ATOM 2102 C C . TRP A 1 278 ? 15.473 10.401 -11.028 1.00 90.00 278 TRP A C 1
ATOM 2104 O O . TRP A 1 278 ? 15.242 11.096 -10.039 1.00 90.00 278 TRP A O 1
ATOM 2114 N N . ASP A 1 279 ? 14.494 9.892 -11.782 1.00 88.19 279 ASP A N 1
ATOM 2115 C CA . ASP A 1 279 ? 13.058 10.075 -11.514 1.00 88.19 279 ASP A CA 1
ATOM 2116 C C . ASP A 1 279 ? 12.706 9.665 -10.074 1.00 88.19 279 ASP A C 1
ATOM 2118 O O . ASP A 1 279 ? 12.131 10.450 -9.314 1.00 88.19 279 ASP A O 1
ATOM 2122 N N . ARG A 1 280 ? 13.170 8.483 -9.641 1.00 84.38 280 ARG A N 1
ATOM 2123 C CA . ARG A 1 280 ? 12.985 7.999 -8.266 1.00 84.38 280 ARG A CA 1
ATOM 2124 C C . ARG A 1 280 ? 13.607 8.936 -7.228 1.00 84.38 280 ARG A C 1
ATOM 2126 O O . ARG A 1 280 ? 12.966 9.237 -6.222 1.00 84.38 280 ARG A O 1
ATOM 2133 N N . ARG A 1 281 ? 14.830 9.423 -7.461 1.00 85.88 281 ARG A N 1
ATOM 2134 C CA . ARG A 1 281 ? 15.506 10.375 -6.560 1.00 85.88 281 ARG A CA 1
ATOM 2135 C C . ARG A 1 281 ? 14.760 11.705 -6.460 1.00 85.88 281 ARG A C 1
ATOM 2137 O O . ARG A 1 281 ? 14.664 12.253 -5.365 1.00 85.88 281 ARG A O 1
ATOM 2144 N N . VAL A 1 282 ? 14.232 12.228 -7.569 1.00 86.19 282 VAL A N 1
ATOM 2145 C CA . VAL A 1 282 ? 13.452 13.478 -7.570 1.00 86.19 282 VAL A CA 1
ATOM 2146 C C . VAL A 1 282 ? 12.174 13.311 -6.755 1.00 86.19 282 VAL A C 1
ATOM 2148 O O . VAL A 1 282 ? 11.886 14.160 -5.912 1.00 86.19 282 VAL A O 1
ATOM 2151 N N . ARG A 1 283 ? 11.452 12.198 -6.943 1.00 80.62 283 ARG A N 1
ATOM 2152 C CA . ARG A 1 283 ? 10.252 11.884 -6.151 1.00 80.62 283 ARG A CA 1
ATOM 2153 C C . ARG A 1 283 ? 10.559 11.795 -4.663 1.00 80.62 283 ARG A C 1
ATOM 2155 O O . ARG A 1 283 ? 9.890 12.455 -3.876 1.00 80.62 283 ARG A O 1
ATOM 2162 N N . HIS A 1 284 ? 11.597 11.044 -4.297 1.00 79.25 284 HIS A N 1
ATOM 2163 C CA . HIS A 1 284 ? 11.995 10.891 -2.900 1.00 79.25 284 HIS A CA 1
ATOM 2164 C C . HIS A 1 284 ? 12.347 12.242 -2.263 1.00 79.25 284 HIS A C 1
ATOM 2166 O O . HIS A 1 284 ? 11.875 12.549 -1.178 1.00 79.25 284 HIS A O 1
ATOM 2172 N N . ARG A 1 285 ? 13.117 13.099 -2.952 1.00 81.69 285 ARG A N 1
ATOM 2173 C CA . ARG A 1 285 ? 13.463 14.438 -2.440 1.00 81.69 285 ARG A CA 1
ATOM 2174 C C . ARG A 1 285 ? 12.245 15.338 -2.243 1.00 81.69 285 ARG A C 1
ATOM 2176 O O . ARG A 1 285 ? 12.198 16.071 -1.262 1.00 81.69 285 ARG A O 1
ATOM 2183 N N . GLN A 1 286 ? 11.288 15.328 -3.172 1.00 78.75 286 GLN A N 1
ATOM 2184 C CA . GLN A 1 286 ? 10.053 16.104 -3.012 1.00 78.75 286 GLN A CA 1
ATOM 2185 C C . GLN A 1 286 ? 9.229 15.605 -1.829 1.00 78.75 286 GLN A C 1
ATOM 2187 O O . GLN A 1 286 ? 8.695 16.411 -1.077 1.00 78.75 286 GLN A O 1
ATOM 2192 N N . GLU A 1 287 ? 9.167 14.290 -1.639 1.00 76.44 287 GLU A N 1
ATOM 2193 C CA . GLU A 1 287 ? 8.467 13.698 -0.509 1.00 76.44 287 GLU A CA 1
ATOM 2194 C C . GLU A 1 287 ? 9.112 14.037 0.834 1.00 76.44 287 GLU A C 1
ATOM 2196 O O . GLU A 1 287 ? 8.412 14.497 1.731 1.00 76.44 287 GLU A O 1
ATOM 2201 N N . SER A 1 288 ? 10.440 13.927 0.947 1.00 75.12 288 SER A N 1
ATOM 2202 C CA . SER A 1 288 ? 11.171 14.357 2.145 1.00 75.12 288 SER A CA 1
ATOM 2203 C C . SER A 1 288 ? 10.940 15.840 2.460 1.00 75.12 288 SER A C 1
ATOM 2205 O O . SER A 1 288 ? 10.757 16.192 3.620 1.00 75.12 288 SER A O 1
ATOM 2207 N N . ARG A 1 289 ? 10.886 16.709 1.437 1.00 78.81 289 ARG A N 1
ATOM 2208 C CA . ARG A 1 289 ? 10.573 18.139 1.616 1.00 78.81 289 ARG A CA 1
ATOM 2209 C C . ARG A 1 289 ? 9.149 18.372 2.113 1.00 78.81 289 ARG A C 1
ATOM 2211 O O . ARG A 1 289 ? 8.974 19.176 3.018 1.00 78.81 289 ARG A O 1
ATOM 2218 N N . MET A 1 290 ? 8.155 17.671 1.558 1.00 73.50 290 MET A N 1
ATOM 2219 C CA . MET A 1 290 ? 6.766 17.764 2.036 1.00 73.50 290 MET A CA 1
ATOM 2220 C C . MET A 1 290 ? 6.655 17.347 3.506 1.00 73.50 290 MET A C 1
ATOM 2222 O O . MET A 1 290 ? 5.962 17.997 4.276 1.00 73.50 290 MET A O 1
ATOM 2226 N N . LEU A 1 291 ? 7.381 16.301 3.906 1.00 70.44 291 LEU A N 1
ATOM 2227 C CA . LEU A 1 291 ? 7.413 15.813 5.287 1.00 70.44 291 LEU A CA 1
ATOM 2228 C C . LEU A 1 291 ? 8.273 16.673 6.233 1.00 70.44 291 LEU A C 1
ATOM 2230 O O . LEU A 1 291 ? 8.339 16.371 7.419 1.00 70.44 291 LEU A O 1
ATOM 2234 N N . GLY A 1 292 ? 8.938 17.726 5.742 1.00 69.50 292 GLY A N 1
ATOM 2235 C CA . GLY A 1 292 ? 9.804 18.579 6.562 1.00 69.50 292 GLY A CA 1
ATOM 2236 C C . GLY A 1 292 ? 11.082 17.892 7.063 1.00 69.50 292 GLY A C 1
ATOM 2237 O O . GLY A 1 292 ? 11.641 18.315 8.068 1.00 69.50 292 GLY A O 1
ATOM 2238 N N . LEU A 1 293 ? 11.541 16.839 6.379 1.00 67.69 293 LEU A N 1
ATOM 2239 C CA . LEU A 1 293 ? 12.733 16.047 6.725 1.00 67.69 293 LEU A CA 1
ATOM 2240 C C . LEU A 1 293 ? 14.035 16.568 6.078 1.00 67.69 293 LEU A C 1
ATOM 2242 O O . LEU A 1 293 ? 15.014 15.827 5.994 1.00 67.69 293 LEU A O 1
ATOM 2246 N N . ALA A 1 294 ? 14.029 17.788 5.535 1.00 56.94 294 ALA A N 1
ATOM 2247 C CA . ALA A 1 294 ? 15.129 18.356 4.749 1.00 56.94 294 ALA A CA 1
ATOM 2248 C C . ALA A 1 294 ? 15.937 19.394 5.530 1.00 56.94 294 ALA A C 1
ATOM 2250 O O . ALA A 1 294 ? 15.311 20.179 6.274 1.00 56.94 294 ALA A O 1
#